Protein 4MCH (pdb70)

Radius of gyration: 17.25 Å; Cα contacts (8 Å, |Δi|>4): 513; chains: 1; bounding box: 39×41×54 Å

Sequence (236 aa):
LYFQSSKQPHICVDENQVSPYVIVCGEPDRVNRIVELDNVELLAENREYRVFNGVYKGTTITICSTGIGAPSIIAVEELKLCGATHVIRVGSAGAQDHIQLGELIVAEGAVRDEGGSKAYISSAYPAYASFALLKEISHFLENQSVKYYFGVVRSHDSFYTDEEDQLCQYWNKKGILGADETSALFTVGRLRGLQVASILNNVVLYQEGVNQYVNDNKANGERLAAITALETLCKQ

B-factor: mean 34.53, std 13.77, range [19.47, 111.25]

Solvent-accessible surface area: 11442 Å² total

Foldseek 3Di:
DVVQVCAQPALSAALVPADLAEEEEAALVLLVVLQVQAPKDWG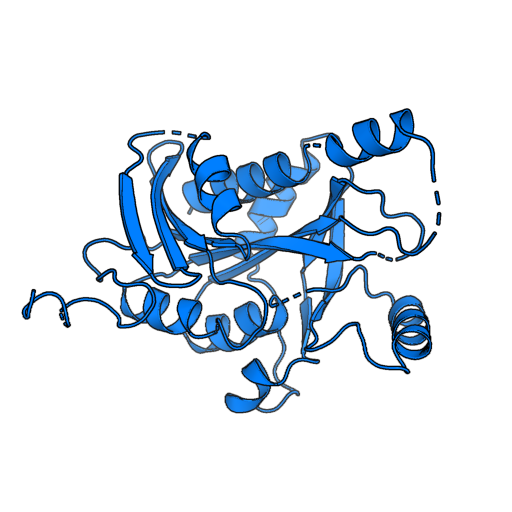DDGDQWTWMWGDDPRRIYIYIHQHFDQVSLSVLVRSLNSNHAAYEYLYAWAFQAPQAFLAKEKAQWEQPAACNLVVPDPSVDTQGAAPLLVVLLCVVVVPDDGHYYYYYAYEHGDCPDPCNVVVLVVVSVVVHTTYGSRSSCRRSCVVSNHHYIYMHGYLHHSPDDPVVVVVSVPSNSSNVSSVSSSSSRVVD

InterPro domains:
  IPR000845 Nucleoside phosphorylase domain [PF01048] (17-200)
  IPR035994 Nucleoside phosphorylase superfamily [G3DSA:3.40.50.1580] (1-244)
  IPR035994 Nucleoside phosphorylase superfamily [SSF53167] (4-221)

Secondary structure (DSSP, 8-state):
-TTT----TTT---TTT--SEEEEES-HHHHHHHHT----EEEEEETTEEEEEEEETTEEEEEEE--SSS---HHHHHHHHTT--EEEEEEEEE--TT--TT-EEEEEEEEEESHHHHHHS-TTS-EE--HHHHHHHHHHHHTSSS-EEEEEEEEES-S-STTHHHHHHHHHHTT--EE--HHHHHHHHHHTT-EEEEEEEEEE-----HHHHHHHHH--HHHHHHHHHHHHHTT-

Nearest PDB structures (foldseek):
  2iq5-assembly1_B  TM=9.000E-01  e=1.552E-18  Salmonella enterica subsp. enterica serovar Typhimurium str. LT2
  3dps-assembly1_F  TM=8.663E-01  e=2.244E-19  Salmonella enterica subsp. enterica serovar Typhimurium
  3opv-assembly1_E  TM=8.734E-01  e=1.752E-18  Escherichia coli K-12
  1pr6-assembly1_B-2  TM=8.633E-01  e=2.231E-18  Escherichia coli O157:H7
  6aqu-assembly1_A  TM=8.437E-01  e=1.141E-17  Plasmodium falciparum

CATH classification: 3.40.50.1580

Structure (mmCIF, N/CA/C/O backbone):
data_4MCH
#
_entry.id   4MCH
#
_cell.length_a   163.975
_cell.length_b   163.975
_cell.length_c   58.355
_cell.angle_alpha   90.000
_cell.angle_beta   90.000
_cell.angle_gamma   120.000
#
_symmetry.space_group_name_H-M   'H 3 2'
#
loop_
_entity.id
_entity.type
_entity.pdbx_description
1 polymer 'Uridine phosphorylase'
2 non-polymer 'SULFATE ION'
3 non-polymer '6-hydroxynaphthalene-1-carboxylic acid'
4 non-polymer 'DIMETHYL SULFOXIDE'
5 water water
#
loop_
_atom_site.group_PDB
_atom_site.id
_atom_site.type_symbol
_atom_site.label_atom_id
_atom_site.label_alt_id
_atom_site.label_comp_id
_atom_site.label_asym_id
_atom_site.label_entity_id
_atom_site.label_seq_id
_atom_site.pdbx_PDB_ins_code
_atom_site.Cartn_x
_atom_site.Cartn_y
_atom_site.Cartn_z
_atom_site.occupancy
_atom_site.B_iso_or_equiv
_atom_site.auth_seq_id
_atom_site.auth_comp_id
_atom_site.auth_asym_id
_atom_site.auth_atom_id
_atom_site.pdbx_PDB_model_num
ATOM 1 N N . LEU A 1 18 ? 22.656 36.336 50.755 1.00 90.63 -4 LEU A N 1
ATOM 2 C CA . LEU A 1 18 ? 23.398 35.210 50.111 1.00 91.80 -4 LEU A CA 1
ATOM 3 C C . LEU A 1 18 ? 22.900 33.844 50.590 1.00 93.21 -4 LEU A C 1
ATOM 4 O O . LEU A 1 18 ? 22.602 32.963 49.779 1.00 95.55 -4 LEU A O 1
ATOM 9 N N . TYR A 1 19 ? 22.799 33.687 51.907 1.00 91.80 -3 TYR A N 1
ATOM 10 C CA . TYR A 1 19 ? 22.365 32.439 52.533 1.00 89.44 -3 TYR A CA 1
ATOM 11 C C . TYR A 1 19 ? 20.864 32.478 52.825 1.00 90.04 -3 TYR A C 1
ATOM 12 O O . TYR A 1 19 ? 20.166 31.474 52.662 1.00 86.75 -3 TYR A O 1
ATOM 21 N N . PHE A 1 20 ? 20.382 33.650 53.242 1.00 91.49 -2 PHE A N 1
ATOM 22 C CA . PHE A 1 20 ? 18.964 33.879 53.523 1.00 92.18 -2 PHE A CA 1
ATOM 23 C C . PHE A 1 20 ? 18.099 33.759 52.264 1.00 86.50 -2 PHE A C 1
ATOM 24 O O . PHE A 1 20 ? 16.918 33.419 52.353 1.00 85.80 -2 PHE A O 1
ATOM 32 N N . GLN A 1 21 ? 18.690 34.039 51.102 1.00 80.62 -1 GLN A N 1
ATOM 33 C CA . GLN A 1 21 ? 17.999 33.882 49.820 1.00 76.34 -1 GLN A CA 1
ATOM 34 C C . GLN A 1 21 ? 17.742 32.413 49.478 1.00 68.24 -1 GLN A C 1
ATOM 35 O O . GLN A 1 21 ? 16.628 32.053 49.098 1.00 62.33 -1 GLN A O 1
ATOM 41 N N . SER A 1 22 ? 18.765 31.570 49.627 1.00 67.16 0 SER A N 1
ATOM 42 C CA . SER A 1 22 ? 18.609 30.125 49.419 1.00 66.72 0 SER A CA 1
ATOM 43 C C . SER A 1 22 ? 17.572 29.542 50.381 1.00 65.15 0 SER A C 1
ATOM 44 O O . SER A 1 22 ? 16.960 28.512 50.101 1.00 63.29 0 SER A O 1
ATOM 55 N N . SER A 1 24 ? 14.897 31.498 51.540 1.00 56.93 2 SER A N 1
ATOM 56 C CA . SER A 1 24 ? 13.593 32.129 51.305 1.00 54.85 2 SER A CA 1
ATOM 57 C C . SER A 1 24 ? 13.014 31.956 49.893 1.00 48.47 2 SER A C 1
ATOM 58 O O . SER A 1 24 ? 11.793 31.894 49.731 1.00 47.83 2 SER A O 1
ATOM 61 N N . LYS A 1 25 ? 13.883 31.898 48.886 1.00 42.54 3 LYS A N 1
ATOM 62 C CA . LYS A 1 25 ? 13.439 31.895 47.494 1.00 38.31 3 LYS A CA 1
ATOM 63 C C . LYS A 1 25 ? 13.200 30.475 47.013 1.00 36.32 3 LYS A C 1
ATOM 64 O O . LYS A 1 25 ? 13.858 29.535 47.472 1.00 36.12 3 LYS A O 1
ATOM 70 N N . GLN A 1 26 ? 12.251 30.325 46.092 1.00 32.89 4 GLN A N 1
ATOM 71 C CA . GLN A 1 26 ? 12.036 29.054 45.415 1.00 31.26 4 GLN A CA 1
ATOM 72 C C . GLN A 1 26 ? 13.298 28.740 44.589 1.00 30.15 4 GLN A C 1
ATOM 73 O O . GLN A 1 26 ? 13.900 29.657 44.037 1.00 30.99 4 GLN A O 1
ATOM 79 N N . PRO A 1 27 ? 13.722 27.460 44.545 1.00 29.95 5 PRO A N 1
ATOM 80 C CA . PRO A 1 27 ? 15.055 27.117 44.002 1.00 31.16 5 PRO A CA 1
ATOM 81 C C . PRO A 1 27 ? 15.271 27.289 42.482 1.00 32.86 5 PRO A C 1
ATOM 82 O O . PRO A 1 27 ? 16.427 27.337 42.037 1.00 34.82 5 PRO A O 1
ATOM 86 N N . HIS A 1 28 ? 14.204 27.398 41.693 1.00 31.38 6 HIS A N 1
ATOM 87 C CA . HIS A 1 28 ? 14.383 27.610 40.254 1.00 29.19 6 HIS A CA 1
ATOM 88 C C . HIS A 1 28 ? 13.913 28.967 39.759 1.00 27.96 6 HIS A C 1
ATOM 89 O O . HIS A 1 28 ? 14.638 29.634 39.013 1.00 28.80 6 HIS A O 1
ATOM 96 N N . ILE A 1 29 ? 12.717 29.385 40.167 1.00 26.73 7 ILE A N 1
ATOM 97 C CA . ILE A 1 29 ? 12.216 30.690 39.744 1.00 26.86 7 ILE A CA 1
ATOM 98 C C . ILE A 1 29 ? 12.811 31.818 40.584 1.00 28.89 7 ILE A C 1
ATOM 99 O O . ILE A 1 29 ? 12.746 32.983 40.191 1.00 29.66 7 ILE A O 1
ATOM 104 N N . CYS A 1 30 ? 13.359 31.455 41.741 1.00 28.97 8 CYS A N 1
ATOM 105 C CA . CYS A 1 30 ? 14.199 32.342 42.557 1.00 31.41 8 CYS A CA 1
ATOM 106 C C . CYS A 1 30 ? 13.467 33.587 43.050 1.00 33.26 8 CYS A C 1
ATOM 107 O O . CYS A 1 30 ? 14.068 34.658 43.224 1.00 33.80 8 CYS A O 1
ATOM 110 N N . VAL A 1 31 ? 12.169 33.414 43.294 1.00 31.92 9 VAL A N 1
ATOM 111 C CA . VAL A 1 31 ? 11.324 34.433 43.916 1.00 32.23 9 VAL A CA 1
ATOM 112 C C . VAL A 1 31 ? 10.565 33.849 45.118 1.00 33.18 9 VAL A C 1
ATOM 113 O O . VAL A 1 31 ? 10.540 32.628 45.311 1.00 31.76 9 VAL A O 1
ATOM 117 N N . ASP A 1 32 ? 9.955 34.719 45.921 1.00 35.34 10 ASP A N 1
ATOM 118 C CA . ASP A 1 32 ? 9.183 34.278 47.088 1.00 38.00 10 ASP A CA 1
ATOM 119 C C . ASP A 1 32 ? 7.737 34.792 47.068 1.00 36.43 10 ASP A C 1
ATOM 120 O O . ASP A 1 32 ? 7.334 35.504 46.130 1.00 33.24 10 ASP A O 1
ATOM 125 N N . GLU A 1 33 ? 6.970 34.431 48.104 1.00 35.01 11 GLU A N 1
ATOM 126 C CA . GLU A 1 33 ? 5.536 34.730 48.176 1.00 36.95 11 GLU A CA 1
ATOM 127 C C . GLU A 1 33 ? 5.242 36.222 48.311 1.00 38.58 11 GLU A C 1
ATOM 128 O O . GLU A 1 33 ? 4.139 36.663 48.000 1.00 39.41 11 GLU A O 1
ATOM 134 N N . ASN A 1 34 ? 6.224 36.986 48.787 1.00 38.19 12 ASN A N 1
ATOM 135 C CA . ASN A 1 34 ? 6.098 38.435 48.880 1.00 41.26 12 ASN A CA 1
ATOM 136 C C . ASN A 1 34 ? 6.217 39.105 47.507 1.00 39.83 12 ASN A C 1
ATOM 137 O O . ASN A 1 34 ? 5.804 40.251 47.331 1.00 41.18 12 ASN A O 1
ATOM 142 N N . GLN A 1 35 ? 6.782 38.379 46.543 1.00 37.21 13 GLN A N 1
ATOM 143 C CA . GLN A 1 35 ? 7.054 38.925 45.211 1.00 35.73 13 GLN A CA 1
ATOM 144 C C . GLN A 1 35 ? 6.002 38.548 44.160 1.00 35.06 13 GLN A C 1
ATOM 145 O O . GLN A 1 35 ? 5.622 39.379 43.337 1.00 36.90 13 GLN A O 1
ATOM 151 N N . VAL A 1 36 ? 5.523 37.306 44.213 1.00 32.58 14 VAL A N 1
ATOM 152 C CA . VAL A 1 36 ? 4.632 36.768 43.179 1.00 31.60 14 VAL A CA 1
ATOM 153 C C . VAL A 1 36 ? 3.194 37.237 43.351 1.00 31.10 14 VAL A C 1
ATOM 154 O O . VAL A 1 36 ? 2.621 37.116 44.434 1.00 32.40 14 VAL A O 1
ATOM 158 N N . SER A 1 37 ? 2.619 37.782 42.280 1.00 28.27 15 SER A N 1
ATOM 159 C CA . SER A 1 37 ? 1.206 38.113 42.249 1.00 29.14 15 SER A CA 1
ATOM 160 C C . SER A 1 37 ? 0.363 36.850 42.156 1.00 28.42 15 SER A C 1
ATOM 161 O O . SER A 1 37 ? 0.835 35.842 41.638 1.00 28.06 15 SER A O 1
ATOM 164 N N . PRO A 1 38 ? -0.895 36.897 42.653 1.00 29.95 16 PRO A N 1
ATOM 165 C CA . PRO A 1 38 ? -1.832 35.805 42.385 1.00 30.10 16 PRO A CA 1
ATOM 166 C C . PRO A 1 38 ? -2.040 35.566 40.883 1.00 29.67 16 PRO A C 1
ATOM 167 O O . PRO A 1 38 ? -2.364 34.444 40.492 1.00 29.20 16 PRO A O 1
ATOM 171 N N . TYR A 1 39 ? -1.866 36.621 40.073 1.00 29.28 17 TYR A N 1
ATOM 172 C CA . TYR A 1 39 ? -2.097 36.571 38.623 1.00 29.03 17 TYR A CA 1
ATOM 173 C C . TYR A 1 39 ? -0.774 36.528 37.856 1.00 26.10 17 TYR A C 1
ATOM 174 O O . TYR A 1 39 ? 0.083 37.399 38.031 1.00 25.17 17 TYR A O 1
ATOM 183 N N . VAL A 1 40 ? -0.618 35.518 37.001 1.00 25.77 18 VAL A N 1
ATOM 184 C CA . VAL A 1 40 ? 0.672 35.230 36.382 1.00 25.17 18 VAL A CA 1
ATOM 185 C C . VAL A 1 40 ? 0.487 34.898 34.904 1.00 23.25 18 VAL A C 1
ATOM 186 O O . VAL A 1 40 ? -0.462 34.218 34.539 1.00 23.85 18 VAL A O 1
ATOM 190 N N . ILE A 1 41 ? 1.409 35.393 34.080 1.00 22.87 19 ILE A N 1
ATOM 191 C CA . ILE A 1 41 ? 1.546 34.948 32.692 1.00 22.92 19 ILE A CA 1
ATOM 192 C C . ILE A 1 41 ? 2.843 34.148 32.597 1.00 22.81 19 ILE A C 1
ATOM 193 O O . ILE A 1 41 ? 3.906 34.594 33.078 1.00 22.39 19 ILE A O 1
ATOM 198 N N . VAL A 1 42 ? 2.758 32.968 31.991 1.00 21.49 20 VAL A N 1
ATOM 199 C CA . VAL A 1 42 ? 3.951 32.194 31.710 1.00 20.53 20 VAL A CA 1
ATOM 200 C C . VAL A 1 42 ? 4.176 32.111 30.210 1.00 21.56 20 VAL A C 1
ATOM 201 O O . VAL A 1 42 ? 3.231 32.022 29.434 1.00 21.21 20 VAL A O 1
ATOM 205 N N . CYS A 1 43 ? 5.441 32.093 29.818 1.00 23.07 21 CYS A N 1
ATOM 206 C CA . CYS A 1 43 ? 5.802 31.913 28.409 1.00 22.82 21 CYS A CA 1
ATOM 207 C C . CYS A 1 43 ? 7.074 31.091 28.303 1.00 23.18 21 CYS A C 1
ATOM 208 O O . CYS A 1 43 ? 7.830 31.005 29.255 1.00 23.77 21 CYS A O 1
ATOM 211 N N . GLY A 1 44 ? 7.330 30.481 27.146 1.00 22.92 22 GLY A N 1
ATOM 212 C CA . GLY A 1 44 ? 8.533 29.641 27.041 1.00 22.89 22 GLY A CA 1
ATOM 213 C C . GLY A 1 44 ? 9.815 30.447 26.894 1.00 24.93 22 GLY A C 1
ATOM 214 O O . GLY A 1 44 ? 10.850 30.103 27.477 1.00 24.74 22 GLY A O 1
ATOM 215 N N . GLU A 1 45 ? 9.739 31.534 26.126 1.00 25.47 23 GLU A N 1
ATOM 216 C CA . GLU A 1 45 ? 10.920 32.294 25.733 1.00 25.60 23 GLU A CA 1
ATOM 217 C C . GLU A 1 45 ? 11.278 33.406 26.735 1.00 23.66 23 GLU A C 1
ATOM 218 O O . GLU A 1 45 ? 10.465 34.327 26.933 1.00 22.39 23 GLU A O 1
ATOM 224 N N . PRO A 1 46 ? 12.497 33.355 27.329 1.00 23.65 24 PRO A N 1
ATOM 225 C CA . PRO A 1 46 ? 12.908 34.423 28.264 1.00 24.52 24 PRO A CA 1
ATOM 226 C C . PRO A 1 46 ? 12.772 35.832 27.667 1.00 24.38 24 PRO A C 1
ATOM 227 O O . PRO A 1 46 ? 12.222 36.730 28.310 1.00 23.74 24 PRO A O 1
ATOM 231 N N . ASP A 1 47 ? 13.224 36.020 26.424 1.00 24.48 25 ASP A N 1
ATOM 232 C CA . ASP A 1 47 ? 13.117 37.342 25.780 1.00 27.34 25 ASP A CA 1
ATOM 233 C C . ASP A 1 47 ? 11.684 37.842 25.578 1.00 27.38 25 ASP A C 1
ATOM 234 O O . ASP A 1 47 ? 11.470 39.058 25.450 1.00 26.73 25 ASP A O 1
ATOM 239 N N . ARG A 1 48 ? 10.707 36.927 25.537 1.00 27.12 26 ARG A N 1
ATOM 240 C CA . ARG A 1 48 ? 9.311 37.338 25.436 1.00 26.87 26 ARG A CA 1
ATOM 241 C C . ARG A 1 48 ? 8.869 38.092 26.687 1.00 26.55 26 ARG A C 1
ATOM 242 O O . ARG A 1 48 ? 8.018 38.949 26.605 1.00 25.72 26 ARG A O 1
ATOM 250 N N . VAL A 1 49 ? 9.453 37.766 27.839 1.00 24.87 27 VAL A N 1
ATOM 251 C CA . VAL A 1 49 ? 9.099 38.470 29.075 1.00 24.52 27 VAL A CA 1
ATOM 252 C C . VAL A 1 49 ? 9.408 39.961 28.925 1.00 25.36 27 VAL A C 1
ATOM 253 O O . VAL A 1 49 ? 8.587 40.804 29.263 1.00 25.73 27 VAL A O 1
ATOM 257 N N . ASN A 1 50 ? 10.586 40.276 28.393 1.00 25.77 28 ASN A N 1
ATOM 258 C CA . ASN A 1 50 ? 10.975 41.682 28.177 1.00 27.49 28 ASN A CA 1
ATOM 259 C C . ASN A 1 50 ? 10.013 42.412 27.241 1.00 28.24 28 ASN A C 1
ATOM 260 O O . ASN A 1 50 ? 9.755 43.616 27.402 1.00 29.72 28 ASN A O 1
ATOM 265 N N . ARG A 1 51 ? 9.483 41.684 26.259 1.00 26.98 29 ARG A N 1
ATOM 266 C CA . ARG A 1 51 ? 8.552 42.267 25.300 1.00 28.14 29 ARG A CA 1
ATOM 267 C C . ARG A 1 51 ? 7.191 42.501 25.940 1.00 28.53 29 ARG A C 1
ATOM 268 O O . ARG A 1 51 ? 6.555 43.530 25.702 1.00 28.64 29 ARG A O 1
ATOM 276 N N . ILE A 1 52 ? 6.762 41.552 26.768 1.00 27.87 30 ILE A N 1
ATOM 277 C CA . ILE A 1 52 ? 5.463 41.647 27.416 1.00 26.49 30 ILE A CA 1
ATOM 278 C C . ILE A 1 52 ? 5.439 42.830 28.400 1.00 26.43 30 ILE A C 1
ATOM 279 O O . ILE A 1 52 ? 4.450 43.595 28.448 1.00 27.39 30 ILE A O 1
ATOM 284 N N . VAL A 1 53 ? 6.517 43.011 29.167 1.00 26.58 31 VAL A N 1
ATOM 285 C CA . VAL A 1 53 ? 6.500 44.085 30.177 1.00 26.98 31 VAL A CA 1
ATOM 286 C C . VAL A 1 53 ? 6.496 45.492 29.577 1.00 28.63 31 VAL A C 1
ATOM 287 O O . VAL A 1 53 ? 6.154 46.473 30.256 1.00 27.45 31 VAL A O 1
ATOM 291 N N . GLU A 1 54 ? 6.838 45.595 28.295 1.00 30.31 32 GLU A N 1
ATOM 292 C CA . GLU A 1 54 ? 6.710 46.865 27.591 1.00 33.43 32 GLU A CA 1
ATOM 293 C C . GLU A 1 54 ? 5.259 47.377 27.537 1.00 32.31 32 GLU A C 1
ATOM 294 O O . GLU A 1 54 ? 5.025 48.575 27.360 1.00 32.48 32 GLU A O 1
ATOM 300 N N . LEU A 1 55 ? 4.303 46.462 27.695 1.00 30.46 33 LEU A N 1
ATOM 301 C CA . LEU A 1 55 ? 2.878 46.784 27.716 1.00 30.66 33 LEU A CA 1
ATOM 302 C C . LEU A 1 55 ? 2.399 47.201 29.116 1.00 31.86 33 LEU A C 1
ATOM 303 O O . LEU A 1 55 ? 1.219 47.504 29.300 1.00 31.63 33 LEU A O 1
ATOM 316 N N . ASP A 1 57 ? 3.077 49.010 33.263 1.00 30.45 35 ASP A N 1
ATOM 317 C CA . ASP A 1 57 ? 3.690 50.035 34.123 1.00 32.26 35 ASP A CA 1
ATOM 318 C C . ASP A 1 57 ? 4.348 49.481 35.382 1.00 32.61 35 ASP A C 1
ATOM 319 O O . ASP A 1 57 ? 4.138 48.315 35.746 1.00 30.79 35 ASP A O 1
ATOM 324 N N . ASN A 1 58 ? 5.146 50.327 36.041 1.00 33.21 36 ASN A N 1
ATOM 325 C CA . ASN A 1 58 ? 5.805 49.972 37.302 1.00 33.43 36 ASN A CA 1
ATOM 326 C C . ASN A 1 58 ? 6.531 48.623 37.228 1.00 33.77 36 ASN A C 1
ATOM 327 O O . ASN A 1 58 ? 6.429 47.799 38.139 1.00 32.81 36 ASN A O 1
ATOM 332 N N . VAL A 1 59 ? 7.268 48.415 36.145 1.00 33.44 37 VAL A N 1
ATOM 333 C CA . VAL A 1 59 ? 7.881 47.121 35.868 1.00 33.05 37 VAL A CA 1
ATOM 334 C C . VAL A 1 59 ? 9.144 46.954 36.701 1.00 33.60 37 VAL A C 1
ATOM 335 O O . VAL A 1 59 ? 9.919 47.900 36.851 1.00 32.82 37 VAL A O 1
ATOM 339 N N . GLU A 1 60 ? 9.335 45.754 37.246 1.00 32.03 38 GLU A N 1
ATOM 340 C CA . GLU A 1 60 ? 10.566 45.429 37.964 1.00 34.83 38 GLU A CA 1
ATOM 341 C C . GLU A 1 60 ? 11.039 43.995 37.734 1.00 32.55 38 GLU A C 1
ATOM 342 O O . GLU A 1 60 ? 10.236 43.050 37.693 1.00 31.47 38 GLU A O 1
ATOM 348 N N . LEU A 1 61 ? 12.349 43.860 37.553 1.00 31.49 39 LEU A N 1
ATOM 349 C CA . LEU A 1 61 ? 12.984 42.557 37.415 1.00 32.36 39 LEU A CA 1
ATOM 350 C C . LEU A 1 61 ? 13.020 41.907 38.791 1.00 32.30 39 LEU A C 1
ATOM 351 O O . LEU A 1 61 ? 13.511 42.519 39.747 1.00 32.82 39 LEU A O 1
ATOM 356 N N . LEU A 1 62 ? 12.490 40.688 38.895 1.00 30.48 40 LEU A N 1
ATOM 357 C CA . LEU A 1 62 ? 12.507 39.954 40.156 1.00 32.35 40 LEU A CA 1
ATOM 358 C C . LEU A 1 62 ? 13.661 38.954 40.233 1.00 35.02 40 LEU A C 1
ATOM 359 O O . LEU A 1 62 ? 14.389 38.913 41.231 1.00 34.96 40 LEU A O 1
ATOM 364 N N . ALA A 1 63 ? 13.817 38.146 39.187 1.00 33.23 41 ALA A N 1
ATOM 365 C CA . ALA A 1 63 ? 14.827 37.086 39.193 1.00 32.96 41 ALA A CA 1
ATOM 366 C C . ALA A 1 63 ? 15.201 36.650 37.782 1.00 30.71 41 ALA A C 1
ATOM 367 O O . ALA A 1 63 ? 14.414 36.790 36.842 1.00 30.90 41 ALA A O 1
ATOM 369 N N . GLU A 1 64 ? 16.419 36.141 37.651 1.00 30.36 42 GLU A N 1
ATOM 370 C CA . GLU A 1 64 ? 16.922 35.584 36.406 1.00 32.82 42 GLU A CA 1
ATOM 371 C C . GLU A 1 64 ? 17.749 34.360 36.761 1.00 32.66 42 GLU A C 1
ATOM 372 O O . GLU A 1 64 ? 18.799 34.470 37.393 1.00 33.31 42 GLU A O 1
ATOM 378 N N . ASN A 1 65 ? 17.266 33.181 36.382 1.00 29.24 43 ASN A N 1
ATOM 379 C CA . ASN A 1 65 ? 17.954 31.952 36.738 1.00 29.21 43 ASN A CA 1
ATOM 380 C C . ASN A 1 65 ? 17.653 30.902 35.706 1.00 27.18 43 ASN A C 1
ATOM 381 O O . ASN A 1 65 ? 16.487 30.560 35.508 1.00 25.42 43 ASN A O 1
ATOM 386 N N . ARG A 1 66 ? 18.697 30.420 35.034 1.00 26.71 44 ARG A N 1
ATOM 387 C CA . ARG A 1 66 ? 18.510 29.456 33.946 1.00 25.87 44 ARG A CA 1
ATOM 388 C C . ARG A 1 66 ? 17.463 29.995 32.942 1.00 24.70 44 ARG A C 1
ATOM 389 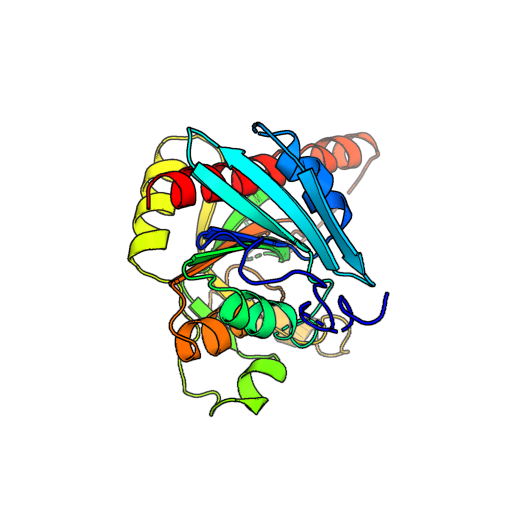O O . ARG A 1 66 ? 17.525 31.169 32.567 1.00 25.03 44 ARG A O 1
ATOM 397 N N . GLU A 1 67 ? 16.485 29.175 32.534 1.00 23.35 45 GLU A N 1
ATOM 398 C CA . GLU A 1 67 ? 15.452 29.634 31.585 1.00 23.36 45 GLU A CA 1
ATOM 399 C C . GLU A 1 67 ? 14.329 30.438 32.250 1.00 23.05 45 GLU A C 1
ATOM 400 O O . GLU A 1 67 ? 13.353 30.797 31.596 1.00 23.89 45 GLU A O 1
ATOM 406 N N . TYR A 1 68 ? 14.462 30.711 33.555 1.00 22.98 46 TYR A N 1
ATOM 407 C CA . TYR A 1 68 ? 13.400 31.391 34.312 1.00 22.22 46 TYR A CA 1
ATOM 408 C C . TYR A 1 68 ? 13.722 32.868 34.502 1.00 23.62 46 TYR A C 1
ATOM 409 O O . TYR A 1 68 ? 14.615 33.222 35.271 1.00 24.57 46 TYR A O 1
ATOM 418 N N . ARG A 1 69 ? 13.009 33.713 33.762 1.00 23.70 47 ARG A N 1
ATOM 419 C CA . ARG A 1 69 ? 13.164 35.156 33.835 1.00 23.93 47 ARG A CA 1
ATOM 420 C C . ARG A 1 69 ? 11.857 35.687 34.360 1.00 23.55 47 ARG A C 1
ATOM 421 O O . ARG A 1 69 ? 10.796 35.448 33.764 1.00 23.44 47 ARG A O 1
ATOM 429 N N . VAL A 1 70 ? 11.921 36.388 35.491 1.00 23.48 48 VAL A N 1
ATOM 430 C CA . VAL A 1 70 ? 10.715 36.721 36.261 1.00 24.19 48 VAL A CA 1
ATOM 431 C C . VAL A 1 70 ? 10.633 38.228 36.532 1.00 24.95 48 VAL A C 1
ATOM 432 O O . VAL A 1 70 ? 11.565 38.811 37.100 1.00 26.93 48 VAL A O 1
ATOM 436 N N . PHE A 1 71 ? 9.534 38.843 36.099 1.00 25.90 49 PHE A N 1
ATOM 437 C CA . PHE A 1 71 ? 9.287 40.284 36.256 1.00 27.58 49 PHE A CA 1
ATOM 438 C C . PHE A 1 71 ? 7.887 40.492 36.831 1.00 27.48 49 PHE A C 1
ATOM 439 O O . PHE A 1 71 ? 6.995 39.669 36.593 1.00 26.92 49 PHE A O 1
ATOM 447 N N . ASN A 1 72 ? 7.681 41.607 37.540 1.00 26.55 50 ASN A N 1
ATOM 448 C CA . ASN A 1 72 ? 6.343 42.126 37.850 1.00 26.67 50 ASN A CA 1
ATOM 449 C C . ASN A 1 72 ? 6.045 43.395 37.038 1.00 27.70 50 ASN A C 1
ATOM 450 O O . ASN A 1 72 ? 6.950 44.162 36.726 1.00 29.12 50 ASN A O 1
ATOM 455 N N . GLY A 1 73 ? 4.773 43.613 36.718 1.00 26.70 51 GLY A N 1
ATOM 456 C CA . GLY A 1 73 ? 4.353 44.868 36.117 1.00 27.82 51 GLY A CA 1
ATOM 457 C C . GLY A 1 73 ? 2.929 45.140 36.536 1.00 30.74 51 GLY A C 1
ATOM 458 O O . GLY A 1 73 ? 2.280 44.308 37.199 1.00 32.13 51 GLY A O 1
ATOM 459 N N . VAL A 1 74 ? 2.425 46.301 36.155 1.00 30.84 52 VAL A N 1
ATOM 460 C CA . VAL A 1 74 ? 1.062 46.658 36.504 1.00 30.33 52 VAL A CA 1
ATOM 461 C C . VAL A 1 74 ? 0.321 46.952 35.206 1.00 30.05 52 VAL A C 1
ATOM 462 O O . VAL A 1 74 ? 0.830 47.666 34.339 1.00 31.72 52 VAL A O 1
ATOM 466 N N . TYR A 1 75 ? -0.875 46.393 35.087 1.00 30.93 53 TYR A N 1
ATOM 467 C CA . TYR A 1 75 ? -1.735 46.598 33.927 1.00 31.70 53 TYR A CA 1
ATOM 468 C C . TYR A 1 75 ? -3.144 46.984 34.398 1.00 34.42 53 TYR A C 1
ATOM 469 O O . TYR A 1 75 ? -3.854 46.178 35.002 1.00 34.58 53 TYR A O 1
ATOM 478 N N . LYS A 1 76 ? -3.541 48.220 34.098 1.00 35.89 54 LYS A N 1
ATOM 479 C CA . LYS A 1 76 ? -4.827 48.779 34.544 1.00 37.39 54 LYS A CA 1
ATOM 480 C C . LYS A 1 76 ? -5.035 48.552 36.039 1.00 38.26 54 LYS A C 1
ATOM 481 O O . LYS A 1 76 ? -6.083 48.063 36.470 1.00 40.40 54 LYS A O 1
ATOM 487 N N . GLY A 1 77 ? -4.004 48.887 36.814 1.00 37.54 55 GLY A N 1
ATOM 488 C CA . GLY A 1 77 ? -4.080 48.882 38.275 1.00 38.99 55 GLY A CA 1
ATOM 489 C C . GLY A 1 77 ? -3.844 47.544 38.950 1.00 38.29 55 GLY A C 1
ATOM 490 O O . GLY A 1 77 ? -3.815 47.472 40.176 1.00 39.00 55 GLY A O 1
ATOM 491 N N . THR A 1 78 ? -3.664 46.487 38.160 1.00 37.24 56 THR A N 1
ATOM 492 C CA . THR A 1 78 ? -3.465 45.142 38.705 1.00 35.63 56 THR A CA 1
ATOM 493 C C . THR A 1 78 ? -2.023 44.694 38.515 1.00 32.78 56 THR A C 1
ATOM 494 O O . THR A 1 78 ? -1.494 44.758 37.400 1.00 31.75 56 THR A O 1
ATOM 498 N N . THR A 1 79 ? -1.392 44.244 39.602 1.00 30.71 57 THR A N 1
ATOM 499 C CA . THR A 1 79 ? -0.039 43.694 39.548 1.00 28.97 57 THR A CA 1
ATOM 500 C C . THR A 1 79 ? -0.093 42.242 39.014 1.00 28.10 57 THR A C 1
ATOM 501 O O . THR A 1 79 ? -0.874 41.420 39.497 1.00 29.76 57 THR A O 1
ATOM 505 N N . ILE A 1 80 ? 0.712 41.970 37.993 1.00 28.08 58 ILE A N 1
ATOM 506 C CA . ILE A 1 80 ? 0.765 40.669 37.319 1.00 28.59 58 ILE A CA 1
ATOM 507 C C . ILE A 1 80 ? 2.233 40.252 37.164 1.00 27.36 58 ILE A C 1
ATOM 508 O O . ILE A 1 80 ? 3.079 41.062 36.787 1.00 27.99 58 ILE A O 1
ATOM 513 N N . THR A 1 81 ? 2.538 39.003 37.514 1.00 27.29 59 THR A N 1
ATOM 514 C CA . THR A 1 81 ? 3.898 38.461 37.390 1.00 26.95 59 THR A CA 1
ATOM 515 C C . THR A 1 81 ? 4.037 37.802 36.017 1.00 25.85 59 THR A C 1
ATOM 516 O O . THR A 1 81 ? 3.126 37.111 35.565 1.00 26.22 59 THR A O 1
ATOM 520 N N . ILE A 1 82 ? 5.164 38.044 35.356 1.00 25.70 60 ILE A N 1
ATOM 521 C CA . ILE A 1 82 ? 5.477 37.451 34.050 1.00 23.91 60 ILE A CA 1
ATOM 522 C C . ILE A 1 82 ? 6.701 36.545 34.233 1.00 23.73 60 ILE A C 1
ATOM 523 O O . ILE A 1 82 ? 7.726 36.987 34.760 1.00 25.28 60 ILE A O 1
ATOM 528 N N . CYS A 1 83 ? 6.591 35.282 33.817 1.00 23.90 61 CYS A N 1
ATOM 529 C CA . CYS A 1 83 ? 7.596 34.259 34.112 1.00 24.07 61 CYS A CA 1
ATOM 530 C C . CYS A 1 83 ? 7.859 33.392 32.880 1.00 23.89 61 CYS A C 1
ATOM 531 O O . CYS A 1 83 ? 6.933 32.737 32.378 1.00 22.71 61 CYS A O 1
ATOM 534 N N . SER A 1 84 ? 9.103 33.360 32.410 1.00 23.81 62 SER A N 1
ATOM 535 C CA . SER A 1 84 ? 9.464 32.404 31.360 1.00 24.11 62 SER A CA 1
ATOM 536 C C . SER A 1 84 ? 9.741 31.029 31.941 1.00 23.45 62 SER A C 1
ATOM 537 O O . SER A 1 84 ? 10.110 30.910 33.116 1.00 22.74 62 SER A O 1
ATOM 540 N N . THR A 1 85 ? 9.562 29.989 31.126 1.00 22.55 63 THR A N 1
ATOM 541 C CA . THR A 1 85 ? 9.689 28.626 31.645 1.00 22.10 63 THR A CA 1
ATOM 542 C C . THR A 1 85 ? 10.545 27.688 30.792 1.00 22.98 63 THR A C 1
ATOM 543 O O . THR A 1 85 ? 10.649 26.520 31.122 1.00 24.40 63 THR A O 1
ATOM 547 N N . GLY A 1 86 ? 11.108 28.190 29.694 1.00 22.13 64 GLY A N 1
ATOM 548 C CA . GLY A 1 86 ? 11.845 27.353 28.736 1.00 22.25 64 GLY A CA 1
ATOM 549 C C . GLY A 1 86 ? 10.913 26.462 27.925 1.00 21.56 64 GLY A C 1
ATOM 550 O O . GLY A 1 86 ? 9.695 26.594 27.975 1.00 22.05 64 GLY A O 1
ATOM 551 N N . ILE A 1 87 ? 11.500 25.543 27.177 1.00 21.03 65 ILE A N 1
ATOM 552 C CA . ILE A 1 87 ? 10.744 24.633 26.328 1.00 21.88 65 ILE A CA 1
ATOM 553 C C . ILE A 1 87 ? 10.475 23.333 27.062 1.00 22.69 65 ILE A C 1
ATOM 554 O O . ILE A 1 87 ? 11.392 22.744 27.629 1.00 23.04 65 ILE A O 1
ATOM 559 N N . GLY A 1 88 ? 9.211 22.900 27.057 1.00 21.48 66 GLY A N 1
ATOM 560 C CA . GLY A 1 88 ? 8.892 21.538 27.465 1.00 20.79 66 GLY A CA 1
ATOM 561 C C . GLY A 1 88 ? 8.173 21.440 28.788 1.00 20.66 66 GLY A C 1
ATOM 562 O O . GLY A 1 88 ? 8.277 22.337 29.642 1.00 20.28 66 GLY A O 1
ATOM 563 N N . ALA A 1 89 ? 7.401 20.358 28.932 1.00 20.13 67 ALA A N 1
ATOM 564 C CA . ALA A 1 89 ? 6.607 20.113 30.146 1.00 21.32 67 ALA A CA 1
ATOM 565 C C . ALA A 1 89 ? 7.434 20.130 31.457 1.00 20.21 67 ALA A C 1
ATOM 566 O O . ALA A 1 89 ? 7.001 20.731 32.448 1.00 20.28 67 ALA A O 1
ATOM 568 N N . PRO A 1 90 ? 8.597 19.460 31.487 1.00 21.45 68 PRO A N 1
ATOM 569 C CA . PRO A 1 90 ? 9.302 19.416 32.785 1.00 21.45 68 PRO A CA 1
ATOM 570 C C . PRO A 1 90 ? 9.703 20.786 33.309 1.00 21.40 68 PRO A C 1
ATOM 571 O O . PRO A 1 90 ? 9.506 21.046 34.503 1.00 20.75 68 PRO A O 1
ATOM 575 N N . SER A 1 91 ? 10.189 21.677 32.442 1.00 19.47 69 SER A N 1
ATOM 576 C CA . SER A 1 91 ? 10.534 23.033 32.902 1.00 21.98 69 SER A CA 1
ATOM 577 C C . SER A 1 91 ? 9.274 23.882 33.245 1.00 21.30 69 SER A C 1
ATOM 578 O O . SER A 1 91 ? 9.304 24.713 34.171 1.00 22.25 69 SER A O 1
ATOM 589 N N . ILE A 1 93 ? 6.459 22.596 34.480 1.00 20.55 71 ILE A N 1
ATOM 590 C CA . ILE A 1 93 ? 5.934 22.042 35.736 1.00 21.33 71 ILE A CA 1
ATOM 591 C C . ILE A 1 93 ? 6.707 22.584 36.947 1.00 22.94 71 ILE A C 1
ATOM 592 O O . ILE A 1 93 ? 6.104 22.871 38.006 1.00 22.18 71 ILE A O 1
ATOM 597 N N . ILE A 1 94 ? 8.026 22.709 36.807 1.00 23.42 72 ILE A N 1
ATOM 598 C CA . ILE A 1 94 ? 8.836 23.329 37.871 1.00 22.93 72 ILE A CA 1
ATOM 599 C C . ILE A 1 94 ? 8.283 24.721 38.160 1.00 23.04 72 ILE A C 1
ATOM 600 O O . ILE A 1 94 ? 8.060 25.093 39.319 1.00 24.38 72 ILE A O 1
ATOM 605 N N . ALA A 1 95 ? 8.030 25.486 37.098 1.00 21.43 73 ALA A N 1
ATOM 606 C CA . ALA A 1 95 ? 7.539 26.841 37.293 1.00 23.00 73 ALA A CA 1
ATOM 607 C C . ALA A 1 95 ? 6.165 26.866 37.952 1.00 22.15 73 ALA A C 1
ATOM 608 O O . ALA A 1 95 ? 5.947 27.643 38.892 1.00 22.11 73 ALA A O 1
ATOM 610 N N . VAL A 1 96 ? 5.246 26.013 37.473 1.00 22.27 74 VAL A N 1
ATOM 611 C CA . VAL A 1 96 ? 3.885 25.966 38.003 1.00 22.18 74 VAL A CA 1
ATOM 612 C C . VAL A 1 96 ? 3.910 25.659 39.518 1.00 21.55 74 VAL A C 1
ATOM 613 O O . VAL A 1 96 ? 3.233 26.311 40.322 1.00 22.12 74 VAL A O 1
ATOM 617 N N . GLU A 1 97 ? 4.690 24.657 39.893 1.00 21.38 75 GLU A N 1
ATOM 618 C CA . GLU A 1 97 ? 4.767 24.241 41.309 1.00 22.46 75 GLU A CA 1
ATOM 619 C C . GLU A 1 97 ? 5.312 25.355 42.209 1.00 24.48 75 GLU A C 1
ATOM 620 O O . GLU A 1 97 ? 4.757 25.654 43.290 1.00 25.64 75 GLU A O 1
ATOM 626 N N . GLU A 1 98 ? 6.403 25.965 41.781 1.00 24.40 76 GLU A N 1
ATOM 627 C CA . GLU A 1 98 ? 7.026 27.042 42.567 1.00 24.61 76 GLU A CA 1
ATOM 628 C C . GLU A 1 98 ? 6.156 28.325 42.590 1.00 24.92 76 GLU A C 1
ATOM 629 O O . GLU A 1 98 ? 6.050 28.985 43.637 1.00 26.35 76 GLU A O 1
ATOM 635 N N . LEU A 1 99 ? 5.500 28.655 41.470 1.00 23.66 77 LEU A N 1
ATOM 636 C CA . LEU A 1 99 ? 4.524 29.769 41.450 1.00 24.24 77 LEU A CA 1
ATOM 637 C C . LEU A 1 99 ? 3.367 29.530 42.407 1.00 24.25 77 LEU A C 1
ATOM 638 O O . LEU A 1 99 ? 2.985 30.423 43.158 1.00 25.60 77 LEU A O 1
ATOM 643 N N . LYS A 1 100 ? 2.822 28.314 42.392 1.00 24.77 78 LYS A N 1
ATOM 644 C CA . LYS A 1 100 ? 1.790 27.919 43.350 1.00 26.03 78 LYS A CA 1
ATOM 645 C C . LYS A 1 100 ? 2.269 28.135 44.790 1.00 26.94 78 LYS A C 1
ATOM 646 O O . LYS A 1 100 ? 1.533 28.668 45.637 1.00 28.21 78 LYS A O 1
ATOM 652 N N . LEU A 1 101 ? 3.477 27.672 45.078 1.00 26.92 79 LEU A N 1
ATOM 653 C CA . LEU A 1 101 ? 4.043 27.842 46.425 1.00 29.15 79 LEU A CA 1
ATOM 654 C C . LEU A 1 101 ? 4.178 29.311 46.809 1.00 29.37 79 LEU A C 1
ATOM 655 O O . LEU A 1 101 ? 4.137 29.656 47.994 1.00 30.65 79 LEU A O 1
ATOM 660 N N . CYS A 1 102 ? 4.333 30.175 45.813 1.00 27.15 80 CYS A N 1
ATOM 661 C CA . CYS A 1 102 ? 4.446 31.617 46.035 1.00 28.17 80 CYS A CA 1
ATOM 662 C C . CYS A 1 102 ? 3.111 32.356 46.045 1.00 29.25 80 CYS A C 1
ATOM 663 O O . CYS A 1 102 ? 3.085 33.576 46.158 1.00 32.14 80 CYS A O 1
ATOM 666 N N . GLY A 1 103 ? 2.006 31.626 45.927 1.00 29.21 81 GLY A N 1
ATOM 667 C CA . GLY A 1 103 ? 0.673 32.238 46.023 1.00 29.67 81 GLY A CA 1
ATOM 668 C C . GLY A 1 103 ? -0.038 32.564 44.721 1.00 30.11 81 GLY A C 1
ATOM 669 O O . GLY A 1 103 ? -1.038 33.294 44.710 1.00 29.12 81 GLY A O 1
ATOM 670 N N . ALA A 1 104 ? 0.459 32.027 43.607 1.00 28.84 82 ALA A N 1
ATOM 671 C CA . ALA A 1 104 ? -0.260 32.166 42.341 1.00 27.96 82 ALA A CA 1
ATOM 672 C C . ALA A 1 104 ? -1.637 31.492 42.451 1.00 27.95 82 ALA A C 1
ATOM 673 O O . ALA A 1 104 ? -1.779 30.448 43.120 1.00 27.34 82 ALA A O 1
ATOM 675 N N . THR A 1 105 ? -2.634 32.085 41.798 1.00 27.50 83 THR A N 1
ATOM 676 C CA . THR A 1 105 ? -4.002 31.542 41.775 1.00 28.81 83 THR A CA 1
ATOM 677 C C . THR A 1 105 ? -4.564 31.436 40.353 1.00 28.11 83 THR A C 1
ATOM 678 O O . THR A 1 105 ? -5.419 30.600 40.102 1.00 29.63 83 THR A O 1
ATOM 682 N N . HIS A 1 106 ? -4.108 32.312 39.452 1.00 28.62 84 HIS A N 1
ATOM 683 C CA . HIS A 1 106 ? -4.529 32.344 38.047 1.00 27.81 84 HIS A CA 1
ATOM 684 C C . HIS A 1 106 ? -3.282 32.386 37.148 1.00 26.53 84 HIS A C 1
ATOM 685 O O . HIS A 1 106 ? -2.439 33.284 37.277 1.00 26.79 84 HIS A O 1
ATOM 692 N N . VAL A 1 107 ? -3.142 31.405 36.254 1.00 25.66 85 VAL A N 1
ATOM 693 C CA . VAL A 1 107 ? -1.960 31.366 35.375 1.00 24.40 85 VAL A CA 1
ATOM 694 C C . VAL A 1 107 ? -2.399 31.200 33.927 1.00 23.34 85 VAL A C 1
ATOM 695 O O . VAL A 1 107 ? -3.134 30.262 33.610 1.00 25.00 85 VAL A O 1
ATOM 699 N N . ILE A 1 108 ? -1.969 32.125 33.071 1.00 22.46 86 ILE A N 1
ATOM 700 C CA . ILE A 1 108 ? -2.234 32.039 31.628 1.00 22.18 86 ILE A CA 1
ATOM 701 C C . ILE A 1 108 ? -0.914 31.856 30.882 1.00 21.26 86 ILE A C 1
ATOM 702 O O . ILE A 1 108 ? 0.021 32.649 31.047 1.00 22.85 86 ILE A O 1
ATOM 707 N N . ARG A 1 109 ? -0.841 30.813 30.061 1.00 22.49 87 ARG A N 1
ATOM 708 C CA . ARG A 1 109 ? 0.269 30.633 29.131 1.00 22.80 87 ARG A CA 1
ATOM 709 C C . ARG A 1 109 ? 0.074 31.488 27.861 1.00 21.70 87 ARG A C 1
ATOM 710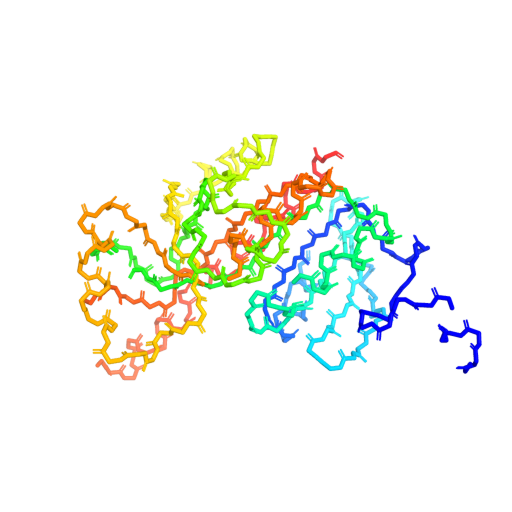 O O . ARG A 1 109 ? -0.975 31.429 27.217 1.00 23.17 87 ARG A O 1
ATOM 718 N N . VAL A 1 110 ? 1.080 32.296 27.545 1.00 22.06 88 VAL A N 1
ATOM 719 C CA . VAL A 1 110 ? 1.167 33.026 26.276 1.00 23.42 88 VAL A CA 1
ATOM 720 C C . VAL A 1 110 ? 2.306 32.341 25.500 1.00 25.11 88 VAL A C 1
ATOM 721 O O . VAL A 1 110 ? 3.483 32.532 25.795 1.00 25.52 88 VAL A O 1
ATOM 725 N N . GLY A 1 111 ? 1.944 31.487 24.551 1.00 24.78 89 GLY A N 1
ATOM 726 C CA . GLY A 1 111 ? 2.929 30.601 23.915 1.00 24.55 89 GLY A CA 1
ATOM 727 C C . GLY A 1 111 ? 2.843 30.590 22.403 1.00 24.51 89 GLY A C 1
ATOM 728 O O . GLY A 1 111 ? 2.160 31.430 21.804 1.00 24.19 89 GLY A O 1
ATOM 729 N N . SER A 1 112 ? 3.563 29.645 21.805 1.00 24.05 90 SER A N 1
ATOM 730 C CA . SER A 1 112 ? 3.566 29.414 20.353 1.00 26.31 90 SER A CA 1
ATOM 731 C C . SER A 1 112 ? 3.075 28.006 20.067 1.00 26.23 90 SER A C 1
ATOM 732 O O . SER A 1 112 ? 3.224 27.102 20.905 1.00 25.44 90 SER A O 1
ATOM 735 N N . ALA A 1 113 ? 2.527 27.827 18.862 1.00 25.42 91 ALA A N 1
ATOM 736 C CA . ALA A 1 113 ? 2.005 26.533 18.415 1.00 24.94 91 ALA A CA 1
ATOM 737 C C . ALA A 1 113 ? 2.328 26.345 16.948 1.00 24.04 91 ALA A C 1
ATOM 738 O O . ALA A 1 113 ? 2.603 27.319 16.236 1.00 24.28 91 ALA A O 1
ATOM 740 N N . GLY A 1 114 ? 2.325 25.088 16.510 1.00 22.67 92 GLY A N 1
ATOM 741 C CA . GLY A 1 114 ? 2.401 24.788 15.077 1.00 22.81 92 GLY A CA 1
ATOM 742 C C . GLY A 1 114 ? 1.005 24.345 14.687 1.00 24.13 92 GLY A C 1
ATOM 743 O O . GLY A 1 114 ? 0.433 23.482 15.343 1.00 25.98 92 GLY A O 1
ATOM 744 N N . ALA A 1 115 ? 0.451 24.917 13.614 1.00 25.53 93 ALA A N 1
ATOM 745 C CA . ALA A 1 115 ? -0.928 24.603 13.214 1.00 26.69 93 ALA A CA 1
ATOM 746 C C . ALA A 1 115 ? -1.079 23.172 12.707 1.00 27.54 93 ALA A C 1
ATOM 747 O O . ALA A 1 115 ? -0.179 22.633 12.058 1.00 27.07 93 ALA A O 1
ATOM 757 N N . GLN A 1 117 ? -4.184 22.337 11.258 1.00 29.12 95 GLN A N 1
ATOM 758 C CA . GLN A 1 117 ? -5.285 22.482 10.288 1.00 32.32 95 GLN A CA 1
ATOM 759 C C . GLN A 1 117 ? -4.858 23.476 9.214 1.00 33.23 95 GLN A C 1
ATOM 760 O O . GLN A 1 117 ? -4.160 24.444 9.505 1.00 31.61 95 GLN A O 1
ATOM 766 N N . ASP A 1 118 ? -5.303 23.229 7.984 1.00 36.04 96 ASP A N 1
ATOM 767 C CA . ASP A 1 118 ? -4.895 23.991 6.799 1.00 44.19 96 ASP A CA 1
ATOM 768 C C . ASP A 1 118 ? -5.036 25.501 6.831 1.00 43.68 96 ASP A C 1
ATOM 769 O O . ASP A 1 118 ? -4.162 26.212 6.333 1.00 49.58 96 ASP A O 1
ATOM 774 N N . HIS A 1 119 ? -6.134 26.014 7.362 1.00 41.92 97 HIS A N 1
ATOM 775 C CA . HIS A 1 119 ? -6.400 27.439 7.135 1.00 44.63 97 HIS A CA 1
ATOM 776 C C . HIS A 1 119 ? -6.068 28.362 8.308 1.00 39.47 97 HIS A C 1
ATOM 777 O O . HIS A 1 119 ? -6.570 29.483 8.391 1.00 41.01 97 HIS A O 1
ATOM 784 N N . ILE A 1 120 ? -5.196 27.890 9.195 1.00 35.41 98 ILE A N 1
ATOM 785 C CA . ILE A 1 120 ? -4.714 28.707 10.299 1.00 32.75 98 ILE A CA 1
ATOM 786 C C . ILE A 1 120 ? -3.428 29.429 9.866 1.00 32.67 98 ILE A C 1
ATOM 787 O O . ILE A 1 120 ? -2.399 28.793 9.607 1.00 32.46 98 ILE A O 1
ATOM 792 N N . GLN A 1 121 ? -3.504 30.755 9.757 1.00 30.78 99 GLN A N 1
ATOM 793 C CA . GLN A 1 121 ? -2.379 31.537 9.249 1.00 31.66 99 GLN A CA 1
ATOM 794 C C . GLN A 1 121 ? -1.415 31.877 10.370 1.00 30.88 99 GLN A C 1
ATOM 795 O O . GLN A 1 121 ? -1.769 31.777 11.552 1.00 30.68 99 GLN A O 1
ATOM 801 N N . LEU A 1 122 ? -0.196 32.252 9.989 1.00 30.14 100 LEU A N 1
ATOM 802 C CA . LEU A 1 122 ? 0.818 32.668 10.945 1.00 30.06 100 LEU A CA 1
ATOM 803 C C . LEU A 1 122 ? 0.333 33.931 11.628 1.00 30.03 100 LEU A C 1
ATOM 804 O O . LEU A 1 122 ? -0.160 34.845 10.966 1.00 30.78 100 LEU A O 1
ATOM 809 N N . GLY A 1 123 ? 0.442 33.973 12.955 1.00 29.45 101 GLY A N 1
ATOM 810 C CA . GLY A 1 123 ? 0.019 35.144 13.703 1.00 29.50 101 GLY A CA 1
ATOM 811 C C . GLY A 1 123 ? -1.446 35.123 14.085 1.00 28.82 101 GLY A C 1
ATOM 812 O O . GLY A 1 123 ? -1.903 36.007 14.793 1.00 30.49 101 GLY A O 1
ATOM 813 N N . GLU A 1 124 ? -2.193 34.123 13.608 1.00 27.04 102 GLU A N 1
ATOM 814 C CA . GLU A 1 124 ? -3.537 33.889 14.129 1.00 28.18 102 GLU A CA 1
ATOM 815 C C . GLU A 1 124 ? -3.407 33.129 15.440 1.00 27.30 102 GLU A C 1
ATOM 816 O O . GLU A 1 124 ? -2.386 32.466 15.671 1.00 27.24 102 GLU A O 1
ATOM 822 N N . LEU A 1 125 ? -4.417 33.251 16.294 1.00 26.20 103 LEU A N 1
ATOM 823 C CA . LEU A 1 125 ? -4.347 32.662 17.645 1.00 25.49 103 LEU A CA 1
ATOM 824 C C . LEU A 1 125 ? -5.159 31.399 17.817 1.00 25.67 103 LEU A C 1
ATOM 825 O O . LEU A 1 125 ? -6.271 31.273 17.295 1.00 27.19 103 LEU A O 1
ATOM 830 N N . ILE A 1 126 ? -4.590 30.479 18.595 1.00 25.14 104 ILE A N 1
ATOM 831 C CA . ILE A 1 126 ? -5.264 29.273 19.021 1.00 25.48 104 ILE A CA 1
ATOM 832 C C . ILE A 1 126 ? -5.450 29.357 20.532 1.00 26.10 104 ILE A C 1
ATOM 833 O O . ILE A 1 126 ? -4.475 29.457 21.287 1.00 25.82 104 ILE A O 1
ATOM 838 N N . VAL A 1 127 ? -6.709 29.341 20.952 1.00 27.08 105 VAL A N 1
ATOM 839 C CA . VAL A 1 127 ? -7.051 29.304 22.380 1.00 26.94 105 VAL A CA 1
ATOM 840 C C . VAL A 1 127 ? -7.383 27.859 22.768 1.00 26.60 105 VAL A C 1
ATOM 841 O O . VAL A 1 127 ? -8.384 27.270 22.300 1.00 28.37 105 VAL A O 1
ATOM 845 N N . ALA A 1 128 ? -6.544 27.284 23.620 1.00 24.77 106 ALA A N 1
ATOM 846 C CA . ALA A 1 128 ? -6.687 25.874 23.974 1.00 24.61 106 ALA A CA 1
ATOM 847 C C . ALA A 1 128 ? -7.810 25.671 24.985 1.00 25.26 106 ALA A C 1
ATOM 848 O O . ALA A 1 128 ? -7.663 26.002 26.158 1.00 26.09 106 ALA A O 1
ATOM 850 N N . GLU A 1 129 ? -8.945 25.148 24.525 1.00 24.75 107 GLU A N 1
ATOM 851 C CA . GLU A 1 129 ? -10.026 24.745 25.445 1.00 25.63 107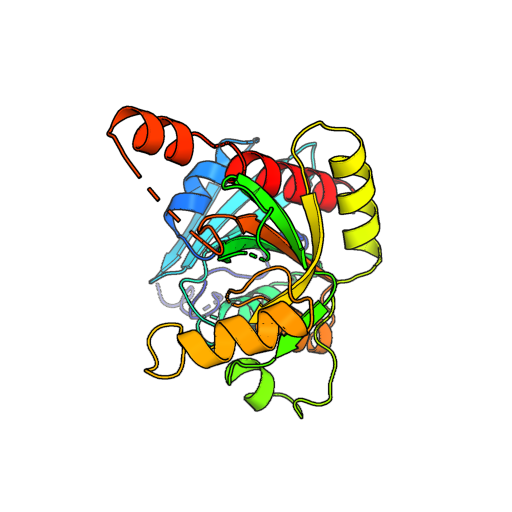 GLU A CA 1
ATOM 852 C C . GLU A 1 129 ? -9.636 23.485 26.201 1.00 25.94 107 GLU A C 1
ATOM 853 O O . GLU A 1 129 ? -9.969 23.310 27.387 1.00 26.05 107 GLU A O 1
ATOM 859 N N . GLY A 1 130 ? -8.962 22.599 25.482 1.00 25.07 108 GLY A N 1
ATOM 860 C CA . GLY A 1 130 ? -8.503 21.321 26.011 1.00 24.17 108 GLY A CA 1
ATOM 861 C C . GLY A 1 130 ? -7.202 20.932 25.330 1.00 23.39 108 GLY A C 1
ATOM 862 O O . GLY A 1 130 ? -6.858 21.460 24.270 1.00 23.92 108 GLY A O 1
ATOM 863 N N . ALA A 1 131 ? -6.477 19.998 25.930 1.00 21.80 109 ALA A N 1
ATOM 864 C CA . ALA A 1 131 ? -5.205 19.552 25.381 1.00 21.15 109 ALA A CA 1
ATOM 865 C C . ALA A 1 131 ? -5.019 18.036 25.489 1.00 21.41 109 ALA A C 1
ATOM 866 O O . ALA A 1 131 ? -5.332 17.431 26.522 1.00 21.48 109 ALA A O 1
ATOM 868 N N . VAL A 1 132 ? -4.498 17.443 24.415 1.00 21.90 110 VAL A N 1
ATOM 869 C CA . VAL A 1 132 ? -4.094 16.046 24.409 1.00 21.88 110 VAL A CA 1
ATOM 870 C C . VAL A 1 132 ? -2.825 15.932 25.256 1.00 20.18 110 VAL A C 1
ATOM 871 O O . VAL A 1 132 ? -1.845 16.648 25.033 1.00 19.66 110 VAL A O 1
ATOM 875 N N . ARG A 1 133 ? -2.867 15.077 26.270 1.00 20.77 111 ARG A N 1
ATOM 876 C CA . ARG A 1 133 ? -1.723 14.928 27.180 1.00 20.76 111 ARG A CA 1
ATOM 877 C C . ARG A 1 133 ? -0.683 13.932 26.631 1.00 21.14 111 ARG A C 1
ATOM 878 O O . ARG A 1 133 ? -0.420 12.879 27.219 1.00 20.45 111 ARG A O 1
ATOM 886 N N . ASP A 1 134 ? -0.073 14.282 25.513 1.00 20.77 112 ASP A N 1
ATOM 887 C CA . ASP A 1 134 ? 0.960 13.419 24.935 1.00 22.74 112 ASP A CA 1
ATOM 888 C C . ASP A 1 134 ? 2.367 13.816 25.378 1.00 24.92 112 ASP A C 1
ATOM 889 O O . ASP A 1 134 ? 3.324 13.632 24.641 1.00 27.48 112 ASP A O 1
ATOM 894 N N . GLU A 1 135 ? 2.480 14.385 26.575 1.00 24.35 113 GLU A N 1
ATOM 895 C CA . GLU A 1 135 ? 3.785 14.668 27.193 1.00 23.88 113 GLU A CA 1
ATOM 896 C C . GLU A 1 135 ? 3.856 13.879 28.508 1.00 24.62 113 GLU A C 1
ATOM 897 O O . GLU A 1 135 ? 2.828 13.594 29.135 1.00 25.57 113 GLU A O 1
ATOM 903 N N . GLY A 1 136 ? 5.067 13.520 28.911 1.00 22.85 114 GLY A N 1
ATOM 904 C CA . GLY A 1 136 ? 5.278 12.674 30.091 1.00 22.19 114 GLY A CA 1
ATOM 905 C C . GLY A 1 136 ? 5.084 13.372 31.426 1.00 21.46 114 GLY A C 1
ATOM 906 O O . GLY A 1 136 ? 4.765 12.702 32.424 1.00 23.28 114 GLY A O 1
ATOM 907 N N . GLY A 1 137 ? 5.283 14.692 31.457 1.00 22.15 115 GLY A N 1
ATOM 908 C CA . GLY A 1 137 ? 5.275 15.457 32.711 1.00 22.45 115 GLY A CA 1
ATOM 909 C C . GLY A 1 137 ? 3.982 15.336 33.510 1.00 21.86 115 GLY A C 1
ATOM 910 O O . GLY A 1 137 ? 4.010 14.993 34.701 1.00 23.32 115 GLY A O 1
ATOM 911 N N . SER A 1 138 ? 2.848 15.563 32.857 1.00 21.87 116 SER A N 1
ATOM 912 C CA . SER A 1 138 ? 1.562 15.458 33.542 1.00 22.10 116 SER A CA 1
ATOM 913 C C . SER A 1 138 ? 1.319 14.008 33.970 1.00 22.50 116 SER A C 1
ATOM 914 O O . SER A 1 138 ? 0.714 13.760 35.009 1.00 21.87 116 SER A O 1
ATOM 917 N N . LYS A 1 139 ? 1.813 13.049 33.183 1.00 21.84 117 LYS A N 1
ATOM 918 C CA . LYS A 1 139 ? 1.633 11.621 33.515 1.00 25.02 117 LYS A CA 1
ATOM 919 C C . LYS A 1 139 ? 2.348 11.178 34.802 1.00 25.67 117 LYS A C 1
ATOM 920 O O . LYS A 1 139 ? 1.964 10.172 35.418 1.00 26.89 117 LYS A O 1
ATOM 926 N N . ALA A 1 140 ? 3.375 11.923 35.206 1.00 25.99 118 ALA A N 1
ATOM 927 C CA . ALA A 1 140 ? 4.054 11.680 36.490 1.00 25.83 118 ALA A CA 1
ATOM 928 C C . ALA A 1 140 ? 3.125 11.910 37.677 1.00 26.02 118 ALA A C 1
ATOM 929 O O . ALA A 1 140 ? 3.286 11.272 38.739 1.00 26.81 118 ALA A O 1
ATOM 931 N N . TYR A 1 141 ? 2.141 12.790 37.482 1.00 23.53 119 TYR A N 1
ATOM 932 C CA . TYR A 1 141 ? 1.196 13.219 38.528 1.00 23.16 119 TYR A CA 1
ATOM 933 C C . TYR A 1 141 ? -0.063 12.355 38.604 1.00 23.53 119 TYR A C 1
ATOM 934 O O . TYR A 1 141 ? -0.571 12.102 39.681 1.00 23.80 119 TYR A O 1
ATOM 943 N N . ILE A 1 142 ? -0.594 11.957 37.452 1.00 22.65 120 ILE A N 1
ATOM 944 C CA . ILE A 1 142 ? -1.942 11.405 37.429 1.00 22.98 120 ILE A CA 1
ATOM 945 C C . ILE A 1 142 ? -2.145 10.659 36.126 1.00 23.38 120 ILE A C 1
ATOM 946 O O . ILE A 1 142 ? -1.560 11.030 35.101 1.00 23.96 120 ILE A O 1
ATOM 951 N N . SER A 1 143 ? -2.972 9.615 36.188 1.00 23.29 121 SER A N 1
ATOM 952 C CA . SER A 1 143 ? -3.422 8.883 34.992 1.00 23.37 121 SER A CA 1
ATOM 953 C C . SER A 1 143 ? -3.743 9.843 33.850 1.00 22.24 121 SER A C 1
ATOM 954 O O . SER A 1 143 ? -4.409 10.856 34.055 1.00 22.20 121 SER A O 1
ATOM 957 N N . SER A 1 144 ? -3.333 9.463 32.644 1.00 21.50 122 SER A N 1
ATOM 958 C CA . SER A 1 144 ? -3.656 10.215 31.434 1.00 23.38 122 SER A CA 1
ATOM 959 C C . SER A 1 144 ? -5.171 10.450 31.208 1.00 22.64 122 SER A C 1
ATOM 960 O O . SER A 1 144 ? -5.521 11.385 30.484 1.00 22.08 122 SER A O 1
ATOM 963 N N . ALA A 1 145 ? -6.040 9.635 31.828 1.00 21.76 123 ALA A N 1
ATOM 964 C CA . ALA A 1 145 ? -7.508 9.775 31.683 1.00 22.21 123 ALA A CA 1
ATOM 965 C C . ALA A 1 145 ? -8.054 11.076 32.287 1.00 21.19 123 ALA A C 1
ATOM 966 O O . ALA A 1 145 ? -9.173 11.473 31.974 1.00 21.51 123 ALA A O 1
ATOM 968 N N . TYR A 1 146 ? -7.268 11.717 33.164 1.00 20.87 124 TYR A N 1
ATOM 969 C CA . TYR A 1 146 ? -7.645 12.997 33.770 1.00 21.68 124 TYR A CA 1
ATOM 970 C C . TYR A 1 146 ? -7.549 14.110 32.697 1.00 21.92 124 TYR A C 1
ATOM 971 O O . TYR A 1 146 ? -6.538 14.207 32.010 1.00 23.55 124 TYR A O 1
ATOM 980 N N . PRO A 1 147 ? -8.585 14.966 32.585 1.00 21.86 125 PRO A N 1
ATOM 981 C CA . PRO A 1 147 ? -8.681 15.943 31.492 1.00 22.22 125 PRO A CA 1
ATOM 982 C C . PRO A 1 147 ? -7.770 17.167 31.685 1.00 22.43 125 PRO A C 1
ATOM 983 O O . PRO A 1 147 ? -7.691 17.719 32.781 1.00 22.45 125 PRO A O 1
ATOM 987 N N . ALA A 1 148 ? -7.080 17.562 30.616 1.00 23.02 126 ALA A N 1
ATOM 988 C CA . ALA A 1 148 ? -6.349 18.816 30.580 1.00 23.23 126 ALA A CA 1
ATOM 989 C C . ALA A 1 148 ? -7.268 19.821 29.894 1.00 22.94 126 ALA A C 1
ATOM 990 O O . ALA A 1 148 ? -7.482 19.748 28.678 1.00 22.25 126 ALA A O 1
ATOM 992 N N . TYR A 1 149 ? -7.849 20.732 30.661 1.00 23.29 127 TYR A N 1
ATOM 993 C CA . TYR A 1 149 ? -8.755 21.713 30.044 1.00 23.11 127 TYR A CA 1
ATOM 994 C C . TYR A 1 149 ? -8.638 23.090 30.707 1.00 23.65 127 TYR A C 1
ATOM 995 O O . TYR A 1 149 ? -8.116 23.212 31.818 1.00 24.59 127 TYR A O 1
ATOM 1004 N N . ALA A 1 150 ? -9.081 24.131 30.003 1.00 23.39 128 ALA A N 1
ATOM 100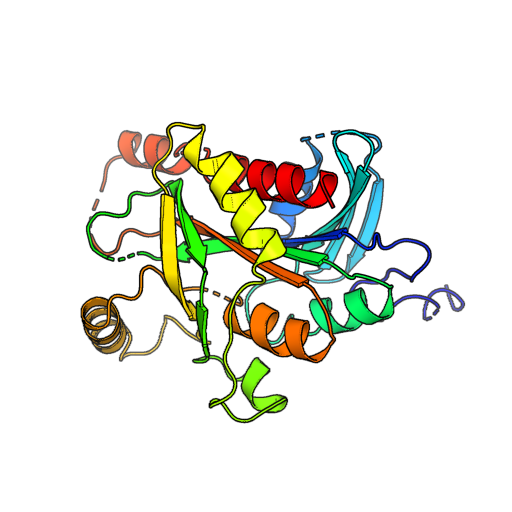5 C CA . ALA A 1 150 ? -8.933 25.510 30.492 1.00 24.04 128 ALA A CA 1
ATOM 1006 C C . ALA A 1 150 ? -10.109 25.905 31.372 1.00 25.31 128 ALA A C 1
ATOM 1007 O O . ALA A 1 150 ? -11.243 25.441 31.173 1.00 27.68 128 ALA A O 1
ATOM 1009 N N . SER A 1 151 ? -9.822 26.775 32.326 1.00 25.90 129 SER A N 1
ATOM 1010 C CA . SER A 1 151 ? -10.815 27.295 33.267 1.00 28.34 129 SER A CA 1
ATOM 1011 C C . SER A 1 151 ? -11.868 28.191 32.594 1.00 28.97 129 SER A C 1
ATOM 1012 O O . SER A 1 151 ? -11.540 29.124 31.827 1.00 27.26 129 SER A O 1
ATOM 1015 N N . PHE A 1 152 ? -13.131 27.900 32.894 1.00 30.08 130 PHE A N 1
ATOM 1016 C CA . PHE A 1 152 ? -14.252 28.618 32.310 1.00 32.83 130 PHE A CA 1
ATOM 1017 C C . PHE A 1 152 ? -14.167 30.135 32.529 1.00 32.37 130 PHE A C 1
ATOM 1018 O O . PHE A 1 152 ? -14.378 30.905 31.594 1.00 31.18 130 PHE A O 1
ATOM 1026 N N . ALA A 1 153 ? -13.853 30.557 33.755 1.00 33.96 131 ALA A N 1
ATOM 1027 C CA . ALA A 1 153 ? -13.794 31.984 34.091 1.00 35.78 131 ALA A CA 1
ATOM 1028 C C . ALA A 1 153 ? -12.830 32.716 33.153 1.00 35.68 131 ALA A C 1
ATOM 1029 O O . ALA A 1 153 ? -13.115 33.809 32.651 1.00 34.68 131 ALA A O 1
ATOM 1031 N N . LEU A 1 154 ? -11.704 32.071 32.879 1.00 33.06 132 LEU A N 1
ATOM 1032 C CA . LEU A 1 154 ? -10.680 32.664 32.033 1.00 30.89 132 LEU A CA 1
ATOM 1033 C C . LEU A 1 154 ? -11.073 32.659 30.560 1.00 30.21 132 LEU A C 1
ATOM 1034 O O . LEU A 1 154 ? -10.897 33.661 29.860 1.00 30.35 132 LEU A O 1
ATOM 1039 N N . LEU A 1 155 ? -11.620 31.541 30.090 1.00 28.76 133 LEU A N 1
ATOM 1040 C CA . LEU A 1 155 ? -12.083 31.446 28.702 1.00 28.26 133 LEU A CA 1
ATOM 1041 C C . LEU A 1 155 ? -13.170 32.467 28.379 1.00 29.22 133 LEU A C 1
ATOM 1042 O O . LEU A 1 155 ? -13.228 32.991 27.266 1.00 29.01 133 LEU A O 1
ATOM 1047 N N . LYS A 1 156 ? -14.042 32.728 29.344 1.00 30.90 134 LYS A N 1
ATOM 1048 C CA . LYS A 1 156 ? -15.124 33.688 29.138 1.00 33.63 134 LYS A CA 1
ATOM 1049 C C . LYS A 1 156 ? -14.533 35.069 28.827 1.00 33.77 134 LYS A C 1
ATOM 1050 O O . LYS A 1 156 ? -14.921 35.710 27.856 1.00 33.65 134 LYS A O 1
ATOM 1056 N N . GLU A 1 157 ? -13.563 35.500 29.630 1.00 33.84 135 GLU A N 1
ATOM 1057 C CA . GLU A 1 157 ? -12.925 36.803 29.415 1.00 35.97 135 GLU A CA 1
ATOM 1058 C C . GLU A 1 157 ? -12.070 36.835 28.141 1.00 33.51 135 GLU A C 1
ATOM 1059 O O . GLU A 1 157 ? -12.055 37.831 27.422 1.00 31.27 135 GLU A O 1
ATOM 1065 N N . ILE A 1 158 ? -11.364 35.739 27.856 1.00 30.67 136 ILE A N 1
ATOM 1066 C CA . ILE A 1 158 ? -10.574 35.650 26.626 1.00 29.77 136 ILE A CA 1
ATOM 1067 C C . ILE A 1 158 ? -11.477 35.768 25.395 1.00 32.37 136 ILE A C 1
ATOM 1068 O O . ILE A 1 158 ? -11.140 36.469 24.434 1.00 32.47 136 ILE A O 1
ATOM 1073 N N . SER A 1 159 ? -12.623 35.092 25.437 1.00 32.21 137 SER A N 1
ATOM 1074 C CA . SER A 1 159 ? -13.575 35.122 24.329 1.00 33.42 137 SER A CA 1
ATOM 1075 C C . SER A 1 159 ? -14.147 36.530 24.153 1.00 35.23 137 SER A C 1
ATOM 1076 O O . SER A 1 159 ? -14.190 37.061 23.036 1.00 35.68 137 SER A O 1
ATOM 1079 N N . HIS A 1 160 ? -14.591 37.110 25.261 1.00 36.26 138 HIS A N 1
ATOM 1080 C CA . HIS A 1 160 ? -15.173 38.453 25.251 1.00 38.94 138 HIS A CA 1
ATOM 1081 C C . HIS A 1 160 ? -14.205 39.449 24.614 1.00 37.87 138 HIS A C 1
ATOM 1082 O O . HIS A 1 160 ? -14.616 40.251 23.775 1.00 40.59 138 HIS A O 1
ATOM 1089 N N . PHE A 1 161 ? -12.922 39.381 24.986 1.00 34.96 139 PHE A N 1
ATOM 1090 C CA . PHE A 1 161 ? -11.920 40.274 24.406 1.00 35.02 139 PHE A CA 1
ATOM 1091 C C . PHE A 1 161 ? -11.675 40.013 22.919 1.00 34.59 139 PHE A C 1
ATOM 1092 O O . PHE A 1 161 ? -11.707 40.951 22.108 1.00 35.82 139 PHE A O 1
ATOM 1100 N N . LEU A 1 162 ? -11.437 38.754 22.558 1.00 31.99 140 LEU A N 1
ATOM 1101 C CA . LEU A 1 162 ? -11.083 38.411 21.169 1.00 32.94 140 LEU A CA 1
ATOM 1102 C C . LEU A 1 162 ? -12.203 38.652 20.144 1.00 36.37 140 LEU A C 1
ATOM 1103 O O . LEU A 1 162 ? -11.927 39.031 19.003 1.00 36.48 140 LEU A O 1
ATOM 1108 N N . GLU A 1 163 ? -13.456 38.450 20.550 1.00 38.94 141 GLU A N 1
ATOM 1109 C CA . GLU A 1 163 ? -14.584 38.634 19.627 1.00 42.37 141 GLU A CA 1
ATOM 1110 C C . GLU A 1 163 ? -14.768 40.103 19.235 1.00 44.94 141 GLU A C 1
ATOM 1111 O O . GLU A 1 163 ? -15.401 40.409 18.221 1.00 46.83 141 GLU A O 1
ATOM 1117 N N . ASN A 1 164 ? -14.181 40.997 20.029 1.00 45.37 142 ASN A N 1
ATOM 1118 C CA . ASN A 1 164 ? -14.251 42.433 19.786 1.00 47.21 142 ASN A CA 1
ATOM 1119 C C . ASN A 1 164 ? -13.067 43.015 19.008 1.00 46.16 142 ASN A C 1
ATOM 1120 O O . ASN A 1 164 ? -12.873 44.232 18.992 1.00 46.88 142 ASN A O 1
ATOM 1125 N N . GLN A 1 165 ? -12.288 42.153 18.357 1.00 45.11 143 GLN A N 1
ATOM 1126 C CA . GLN A 1 165 ? -11.217 42.607 17.452 1.00 41.58 143 GLN A CA 1
ATOM 1127 C C . GLN A 1 165 ? -11.169 41.782 16.155 1.00 40.54 143 GLN A C 1
ATOM 1128 O O . GLN A 1 165 ? -11.994 40.888 15.960 1.00 41.88 143 GLN A O 1
ATOM 1134 N N . SER A 1 166 ? -10.205 42.067 15.282 1.00 39.69 144 SER A N 1
ATOM 1135 C CA . SER A 1 166 ? -10.246 41.570 13.899 1.00 42.34 144 SER A CA 1
ATOM 1136 C C . SER A 1 166 ? -9.351 40.375 13.523 1.00 40.91 144 SER A C 1
ATOM 1137 O O . SER A 1 166 ? -9.601 39.726 12.502 1.00 40.92 144 SER A O 1
ATOM 1140 N N . VAL A 1 167 ? -8.314 40.094 14.313 1.00 38.18 145 VAL A N 1
ATOM 1141 C CA . VAL A 1 167 ? -7.428 38.957 14.011 1.00 37.02 145 VAL A CA 1
ATOM 1142 C C . VAL A 1 167 ? -8.158 37.638 14.268 1.00 34.98 145 VAL A C 1
ATOM 1143 O O . VAL A 1 167 ? -8.832 37.472 15.284 1.00 34.84 145 VAL A O 1
ATOM 1147 N N . LYS A 1 168 ? -8.036 36.715 13.326 1.00 33.31 146 LYS A N 1
ATOM 1148 C CA . LYS A 1 168 ? -8.723 35.440 13.428 1.00 34.80 146 LYS A CA 1
ATOM 1149 C C . LYS A 1 168 ? -8.159 34.624 14.594 1.00 32.43 146 LYS A C 1
ATOM 1150 O O . LYS A 1 168 ? -6.952 34.650 14.868 1.00 31.75 146 LYS A O 1
ATOM 1156 N N . TYR A 1 169 ? -9.059 33.946 15.292 1.00 32.63 147 TYR A N 1
ATOM 1157 C CA . TYR A 1 169 ? -8.701 33.092 16.426 1.00 31.15 147 TYR A CA 1
ATOM 1158 C C . TYR A 1 169 ? -9.619 31.879 16.471 1.00 31.73 147 TYR A C 1
ATOM 1159 O O . TYR A 1 169 ? -10.761 31.912 15.971 1.00 32.09 147 TYR A O 1
ATOM 1168 N N . TYR A 1 170 ? -9.109 30.802 17.061 1.00 30.04 148 TYR A N 1
ATOM 1169 C CA . TYR A 1 170 ? -9.793 29.514 17.066 1.00 31.78 148 TYR A CA 1
ATOM 1170 C C . TYR A 1 170 ? -9.775 28.903 18.457 1.00 32.14 148 TYR A C 1
ATOM 1171 O O . TYR A 1 170 ? -8.715 28.778 19.072 1.00 31.96 148 TYR A O 1
ATOM 1180 N N . PHE A 1 171 ? -10.953 28.541 18.952 1.00 30.29 149 PHE A N 1
ATOM 1181 C CA . PHE A 1 171 ? -11.072 27.804 20.213 1.00 29.69 149 PHE A CA 1
ATOM 1182 C C . PHE A 1 171 ? -11.154 26.317 19.911 1.00 29.09 149 PHE A C 1
ATOM 1183 O O . PHE A 1 171 ? -11.931 25.892 19.046 1.00 29.85 149 PHE A O 1
ATOM 1191 N N . GLY A 1 172 ? -10.363 25.518 20.621 1.00 28.43 150 GLY A N 1
ATOM 1192 C CA . GLY A 1 172 ? -10.472 24.067 20.497 1.00 28.96 150 GLY A CA 1
ATOM 1193 C C . GLY A 1 172 ? -9.334 23.311 21.144 1.00 26.71 150 GLY A C 1
ATOM 1194 O O . GLY A 1 172 ? -8.731 23.784 22.119 1.00 27.10 150 GLY A O 1
ATOM 1195 N N . VAL A 1 173 ? -9.013 22.155 20.573 1.00 26.06 151 VAL A N 1
ATOM 1196 C CA . VAL A 1 173 ? -8.094 21.207 21.213 1.00 25.54 151 VAL A CA 1
ATOM 1197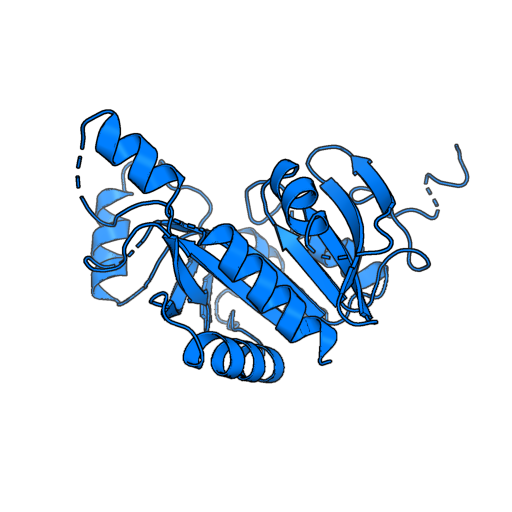 C C . VAL A 1 173 ? -6.700 21.380 20.621 1.00 25.34 151 VAL A C 1
ATOM 1198 O O . VAL A 1 173 ? -6.544 21.477 19.402 1.00 26.78 151 VAL A O 1
ATOM 1202 N N . VAL A 1 174 ? -5.688 21.412 21.477 1.00 23.69 152 VAL A N 1
ATOM 1203 C CA . VAL A 1 174 ? -4.315 21.394 20.986 1.00 23.53 152 VAL A CA 1
ATOM 1204 C C . VAL A 1 174 ? -3.706 20.065 21.423 1.00 24.09 152 VAL A C 1
ATOM 1205 O O . VAL A 1 174 ? -4.253 19.402 22.307 1.00 26.29 152 VAL A O 1
ATOM 1209 N N . ARG A 1 175 ? -2.606 19.667 20.791 1.00 23.77 153 ARG A N 1
ATOM 1210 C CA . ARG A 1 175 ? -1.872 18.485 21.255 1.00 22.88 153 ARG A CA 1
ATOM 1211 C C . ARG A 1 175 ? -0.552 18.947 21.873 1.00 23.02 153 ARG A C 1
ATOM 1212 O O . ARG A 1 175 ? 0.203 19.678 21.246 1.00 23.84 153 ARG A O 1
ATOM 1220 N N . SER A 1 176 ? -0.300 18.560 23.122 1.00 21.31 154 SER A N 1
ATOM 1221 C CA . SER A 1 176 ? 1.010 18.803 23.740 1.00 20.36 154 SER A CA 1
ATOM 1222 C C . SER A 1 176 ? 1.857 17.556 23.759 1.00 20.80 154 SER A C 1
ATOM 1223 O O . SER A 1 176 ? 1.383 16.483 24.125 1.00 19.74 154 SER A O 1
ATOM 1226 N N . HIS A 1 177 ? 3.123 17.683 23.378 1.00 21.04 155 HIS A N 1
ATOM 1227 C CA . HIS A 1 177 ? 3.965 16.502 23.200 1.00 21.95 155 HIS A CA 1
ATOM 1228 C C . HIS A 1 177 ? 5.417 16.788 23.606 1.00 22.72 155 HIS A C 1
ATOM 1229 O O . HIS A 1 177 ? 5.774 17.928 23.915 1.00 23.40 155 HIS A O 1
ATOM 1236 N N . ASP A 1 178 ? 6.249 15.747 23.603 1.00 21.60 156 ASP A N 1
ATOM 1237 C CA . ASP A 1 178 ? 7.634 15.877 24.070 1.00 21.49 156 ASP A CA 1
ATOM 1238 C C . ASP A 1 178 ? 8.647 15.961 22.919 1.00 23.68 156 ASP A C 1
ATOM 1239 O O . ASP A 1 178 ? 9.811 16.268 23.158 1.00 24.65 156 ASP A O 1
ATOM 1244 N N . SER A 1 179 ? 8.217 15.682 21.686 1.00 24.85 157 SER A N 1
ATOM 1245 C CA . SER A 1 179 ? 9.137 15.803 20.537 1.00 26.62 157 SER A CA 1
ATOM 1246 C C . SER A 1 179 ? 8.405 15.928 19.216 1.00 27.36 157 SER A C 1
ATOM 1247 O O . SER A 1 179 ? 7.514 15.120 18.930 1.00 25.93 157 SER A O 1
ATOM 1250 N N . PHE A 1 180 ? 8.798 16.927 18.415 1.00 29.90 158 PHE A N 1
ATOM 1251 C CA . PHE A 1 180 ? 8.365 17.025 17.010 1.00 28.91 158 PHE A CA 1
ATOM 1252 C C . PHE A 1 180 ? 9.401 16.496 16.012 1.00 30.53 158 PHE A C 1
ATOM 1253 O O . PHE A 1 180 ? 9.283 16.725 14.802 1.00 31.12 158 PHE A O 1
ATOM 1261 N N . TYR A 1 181 ? 10.418 15.802 16.518 1.00 28.86 159 TYR A N 1
ATOM 1262 C CA . TYR A 1 181 ? 11.528 15.362 15.695 1.00 29.43 159 TYR A CA 1
ATOM 1263 C C . TYR A 1 181 ? 11.582 13.852 15.519 1.00 29.80 159 TYR A C 1
ATOM 1264 O O . TYR A 1 181 ? 12.579 13.337 15.009 1.00 30.62 159 TYR A O 1
ATOM 1273 N N . THR A 1 182 ? 10.534 13.137 15.946 1.00 29.49 160 THR A N 1
ATOM 1274 C CA . THR A 1 182 ? 10.495 11.674 15.756 1.00 30.77 160 THR A CA 1
ATOM 1275 C C . THR A 1 182 ? 10.242 11.342 14.291 1.00 33.94 160 THR A C 1
ATOM 1276 O O . THR A 1 182 ? 9.717 12.170 13.544 1.00 36.40 160 THR A O 1
ATOM 1280 N N . ASP A 1 183 ? 10.623 10.137 13.880 1.00 35.97 161 ASP A N 1
ATOM 1281 C CA . ASP A 1 183 ? 10.486 9.738 12.474 1.00 41.86 161 ASP A CA 1
ATOM 1282 C C . ASP A 1 183 ? 9.020 9.477 12.102 1.00 42.48 161 ASP A C 1
ATOM 1283 O O . ASP A 1 183 ? 8.691 9.277 10.925 1.00 43.15 161 ASP A O 1
ATOM 1288 N N . GLU A 1 184 ? 8.148 9.496 13.112 1.00 40.11 162 GLU A N 1
ATOM 1289 C CA . GLU A 1 184 ? 6.712 9.308 12.913 1.00 41.84 162 GLU A CA 1
ATOM 1290 C C . GLU A 1 184 ? 5.933 10.628 12.875 1.00 38.45 162 GLU A C 1
ATOM 1291 O O . GLU A 1 184 ? 4.694 10.614 12.873 1.00 38.37 162 GLU A O 1
ATOM 1297 N N . GLU A 1 185 ? 6.657 11.751 12.856 1.00 35.66 163 GLU A N 1
ATOM 1298 C CA . GLU A 1 185 ? 6.058 13.096 12.916 1.00 36.53 163 GLU A CA 1
ATOM 1299 C C . GLU A 1 185 ? 4.981 13.285 11.846 1.00 39.32 163 GLU A C 1
ATOM 1300 O O . GLU A 1 185 ? 3.908 13.839 12.126 1.00 37.21 163 GLU A O 1
ATOM 1306 N N . ASP A 1 186 ? 5.284 12.818 10.634 1.00 41.37 164 ASP A N 1
ATOM 1307 C CA . ASP A 1 186 ? 4.357 12.888 9.503 1.00 45.78 164 ASP A CA 1
ATOM 1308 C C . ASP A 1 186 ? 3.066 12.130 9.771 1.00 40.46 164 ASP A C 1
ATOM 1309 O O . ASP A 1 186 ? 1.982 12.660 9.534 1.00 42.37 164 ASP A O 1
ATOM 1314 N N . GLN A 1 187 ? 3.196 10.898 10.259 1.00 36.74 165 GLN A N 1
ATOM 1315 C CA . GLN A 1 187 ? 2.050 10.046 10.601 1.00 37.25 165 GLN A CA 1
ATOM 1316 C C . GLN A 1 187 ? 1.199 10.675 11.714 1.00 34.12 165 GLN A C 1
ATOM 1317 O O . GLN A 1 187 ? -0.036 10.682 11.635 1.00 29.85 165 GLN A O 1
ATOM 1323 N N . LEU A 1 188 ? 1.876 11.205 12.734 1.00 32.85 166 LEU A N 1
ATOM 1324 C CA . LEU A 1 188 ? 1.218 11.889 13.853 1.00 32.13 166 LEU A CA 1
ATOM 1325 C C . LEU A 1 188 ? 0.440 13.123 13.401 1.00 31.77 166 LEU A C 1
ATOM 1326 O O . LEU A 1 188 ? -0.682 13.344 13.846 1.00 30.54 166 LEU A O 1
ATOM 1331 N N . CYS A 1 189 ? 1.057 13.942 12.551 1.00 32.61 167 CYS A N 1
ATOM 1332 C CA . CYS A 1 189 ? 0.433 15.176 12.077 1.00 34.44 167 CYS A CA 1
ATOM 1333 C C . CYS A 1 189 ? -0.871 14.883 11.309 1.00 32.28 167 CYS A C 1
ATOM 1334 O O . CYS A 1 189 ? -1.899 15.524 11.546 1.00 30.33 167 CYS A O 1
ATOM 1337 N N . GLN A 1 190 ? -0.818 13.915 10.405 1.00 33.73 168 GLN A N 1
ATOM 1338 C CA . GLN A 1 190 ? -2.006 13.495 9.641 1.00 35.99 168 GLN A CA 1
ATOM 1339 C C . GLN A 1 190 ? -3.092 12.888 10.526 1.00 32.21 168 GLN A C 1
ATOM 1340 O O . GLN A 1 190 ? -4.270 13.205 10.366 1.00 31.68 168 GLN A O 1
ATOM 1346 N N . TYR A 1 191 ? -2.697 12.035 11.465 1.00 30.79 169 TYR A N 1
ATOM 1347 C CA . TYR A 1 191 ? -3.659 11.443 12.409 1.00 30.21 169 TYR A CA 1
ATOM 1348 C C . TYR A 1 191 ? -4.383 12.527 13.210 1.00 28.93 169 TYR A C 1
ATOM 1349 O O . TYR A 1 191 ? -5.626 12.563 13.257 1.00 28.14 169 TYR A O 1
ATOM 1358 N N . TRP A 1 192 ? -3.608 13.414 13.826 1.00 27.58 170 TRP A N 1
ATOM 1359 C CA . TRP A 1 192 ? -4.167 14.459 14.678 1.00 27.03 170 TRP A CA 1
ATOM 1360 C C . TRP A 1 192 ? -4.965 15.523 13.903 1.00 27.04 170 TRP A C 1
ATOM 1361 O O . TRP A 1 192 ? -5.979 16.024 14.398 1.00 28.48 170 TRP A O 1
ATOM 1372 N N . ASN A 1 193 ? -4.541 15.807 12.673 1.00 26.98 171 ASN A N 1
ATOM 1373 C CA . ASN A 1 193 ? -5.309 16.673 11.766 1.00 28.62 171 ASN A CA 1
ATOM 1374 C C . ASN A 1 193 ? -6.725 16.121 11.527 1.00 28.82 171 ASN A C 1
ATOM 1375 O O . ASN A 1 193 ? -7.715 16.863 11.581 1.00 28.84 171 ASN A O 1
ATOM 1380 N N . LYS A 1 194 ? -6.810 14.814 11.267 1.00 30.41 172 LYS A N 1
ATOM 1381 C CA . LYS A 1 194 ? -8.099 14.131 11.073 1.00 32.32 172 LYS A CA 1
ATOM 1382 C C . LYS A 1 194 ? -8.982 14.122 12.323 1.00 32.66 172 LYS A C 1
ATOM 1383 O O . LYS A 1 194 ? -10.213 14.115 12.216 1.00 32.91 172 LYS A O 1
ATOM 1389 N N . LYS A 1 195 ? -8.358 14.136 13.500 1.00 31.44 173 LYS A N 1
ATOM 1390 C CA . LYS A 1 195 ? -9.104 14.229 14.767 1.00 30.70 173 LYS A CA 1
ATOM 1391 C C . LYS A 1 195 ? -9.533 15.651 15.127 1.00 31.00 173 LYS A C 1
ATOM 1392 O O . LYS A 1 195 ? -10.160 15.859 16.175 1.00 32.91 173 LYS A O 1
ATOM 1398 N N . GLY A 1 196 ? -9.188 16.624 14.282 1.00 29.52 174 GLY A N 1
ATOM 1399 C CA . GLY A 1 196 ? -9.630 18.018 14.454 1.00 28.78 174 GLY A CA 1
ATOM 1400 C C . GLY A 1 196 ? -8.831 18.879 15.423 1.00 28.81 174 GLY A C 1
ATOM 1401 O O . GLY A 1 196 ? -9.283 19.962 15.809 1.00 30.23 174 GLY A O 1
ATOM 1402 N N . ILE A 1 197 ? -7.643 18.408 15.795 1.00 25.91 175 ILE A N 1
ATOM 1403 C CA . ILE A 1 197 ? -6.712 19.181 16.643 1.00 25.78 175 ILE A CA 1
ATOM 1404 C C . ILE A 1 197 ? -6.285 20.455 15.893 1.00 26.41 175 ILE A C 1
ATOM 1405 O O . ILE A 1 197 ? -5.970 20.401 14.694 1.00 28.64 175 ILE A O 1
ATOM 1410 N N . LEU A 1 198 ? -6.293 21.588 16.584 1.00 25.10 176 LEU A N 1
ATOM 1411 C CA . LEU A 1 198 ? -6.007 22.877 15.928 1.00 25.59 176 LEU A CA 1
ATOM 1412 C C . LEU A 1 198 ? -4.514 23.155 15.796 1.00 25.40 176 LEU A C 1
ATOM 1413 O O . LEU A 1 198 ? -4.050 23.802 14.847 1.00 25.69 176 LEU A O 1
ATOM 1418 N N . GLY A 1 199 ? -3.758 22.717 16.794 1.00 24.67 177 GLY A N 1
ATOM 1419 C CA . GLY A 1 199 ? -2.354 23.051 16.840 1.00 23.41 177 GLY A CA 1
ATOM 1420 C C . GLY A 1 199 ? -1.630 22.233 17.880 1.00 23.30 177 GLY A C 1
ATOM 1421 O O . GLY A 1 199 ? -2.267 21.560 18.686 1.00 24.26 177 GLY A O 1
ATOM 1422 N N . ALA A 1 200 ? -0.303 22.274 17.822 1.00 22.31 178 ALA A N 1
ATOM 1423 C CA . ALA A 1 200 ? 0.544 21.514 18.729 1.00 24.32 178 ALA A CA 1
ATOM 1424 C C . ALA A 1 200 ? 1.523 22.451 19.448 1.00 23.92 178 ALA A C 1
ATOM 1425 O O . ALA A 1 200 ? 2.027 23.415 18.855 1.00 23.62 178 ALA A O 1
ATOM 1427 N N . ASP A 1 201 ? 1.768 22.160 20.724 1.00 22.72 179 ASP A N 1
ATOM 1428 C CA . ASP A 1 201 ? 2.859 22.773 21.500 1.00 22.86 179 ASP A CA 1
ATOM 1429 C C . ASP A 1 201 ? 3.500 21.747 22.437 1.00 22.73 179 ASP A C 1
ATOM 1430 O O . ASP A 1 201 ? 3.221 20.547 22.331 1.00 20.86 179 ASP A O 1
ATOM 1443 N N . GLU A 1 203 ? 3.737 22.269 26.047 1.00 21.76 181 GLU A N 1
ATOM 1444 C CA . GLU A 1 203 ? 3.560 22.638 27.459 1.00 24.19 181 GLU A CA 1
ATOM 1445 C C . GLU A 1 203 ? 2.118 22.780 27.947 1.00 21.90 181 GLU A C 1
ATOM 1446 O O . GLU A 1 203 ? 1.881 22.725 29.155 1.00 21.00 181 GLU A O 1
ATOM 1452 N N . THR A 1 204 ? 1.172 23.064 27.049 1.00 20.85 182 THR A N 1
ATOM 1453 C CA . THR A 1 204 ? -0.189 23.448 27.491 1.00 21.96 182 THR A CA 1
ATOM 1454 C C . THR A 1 204 ? -0.829 22.393 28.383 1.00 21.59 182 THR A C 1
ATOM 1455 O O . THR A 1 204 ? -1.335 22.719 29.452 1.00 22.47 182 THR A O 1
ATOM 1459 N N . SER A 1 205 ? -0.767 21.123 27.969 1.00 21.25 183 SER A N 1
ATOM 1460 C CA . SER A 1 205 ? -1.405 20.057 28.751 1.00 22.35 183 SER A CA 1
ATOM 1461 C C . SER A 1 205 ? -0.806 19.917 30.146 1.00 22.41 183 SER A C 1
ATOM 1462 O O . SER A 1 205 ? -1.512 19.558 31.081 1.00 22.06 183 SER A O 1
ATOM 1465 N N . ALA A 1 206 ? 0.490 20.206 30.293 1.00 21.33 184 ALA A N 1
ATOM 1466 C CA . ALA A 1 206 ? 1.129 20.097 31.610 1.00 22.99 184 ALA A CA 1
ATOM 1467 C C . ALA A 1 206 ? 0.635 21.228 32.522 1.00 21.82 184 ALA A C 1
ATOM 1468 O O . ALA A 1 206 ? 0.353 21.010 33.709 1.00 21.11 184 ALA A O 1
ATOM 1470 N N . LEU A 1 207 ? 0.542 22.446 31.983 1.00 20.84 185 LEU A N 1
ATOM 1471 C CA . LEU A 1 207 ? -0.024 23.555 32.752 1.00 22.16 185 LEU A CA 1
ATOM 1472 C C . LEU A 1 207 ? -1.448 23.217 33.190 1.00 21.91 185 LEU A C 1
ATOM 1473 O O . LEU A 1 207 ? -1.827 23.392 34.362 1.00 21.28 185 LEU A O 1
ATOM 1478 N N . PHE A 1 208 ? -2.249 22.745 32.246 1.00 22.24 186 PHE A N 1
ATOM 1479 C CA . PHE A 1 208 ? -3.655 22.461 32.541 1.00 22.64 186 PHE A CA 1
ATOM 1480 C C . PHE A 1 208 ? -3.807 21.351 33.587 1.00 21.77 186 PHE A C 1
ATOM 1481 O O . PHE A 1 208 ? -4.669 21.439 34.468 1.00 21.61 186 PHE A O 1
ATOM 1489 N N . THR A 1 209 ? -2.977 20.317 33.499 1.00 21.08 187 THR A N 1
ATOM 1490 C CA . THR A 1 209 ? -3.150 19.159 34.385 1.00 21.40 187 THR A CA 1
ATOM 1491 C C . THR A 1 209 ? -2.605 19.472 35.764 1.00 22.86 187 THR A C 1
ATOM 1492 O O . THR A 1 209 ? -3.337 19.366 36.755 1.00 23.73 187 THR A O 1
ATOM 1496 N N . VAL A 1 210 ? -1.328 19.854 35.831 1.00 23.08 188 VAL A N 1
ATOM 1497 C CA . VAL A 1 210 ? -0.682 20.135 37.132 1.00 23.32 188 VAL A CA 1
ATOM 1498 C C . VAL A 1 210 ? -1.304 21.366 37.823 1.00 22.80 188 VAL A C 1
ATOM 1499 O O . VAL A 1 210 ? -1.575 21.354 39.041 1.00 23.23 188 VAL A O 1
ATOM 1503 N N . GLY A 1 211 ? -1.516 22.435 37.053 1.00 22.91 189 GLY A N 1
ATOM 1504 C CA . GLY A 1 211 ? -2.173 23.625 37.565 1.00 23.55 189 GLY A CA 1
ATOM 1505 C C . GLY A 1 211 ? -3.542 23.317 38.163 1.00 23.80 189 GLY A C 1
ATOM 1506 O O . GLY A 1 211 ? -3.854 23.770 39.256 1.00 24.03 189 GLY A O 1
ATOM 1507 N N . ARG A 1 212 ? -4.370 22.546 37.455 1.00 22.74 190 ARG A N 1
ATOM 1508 C CA . ARG A 1 212 ? -5.721 22.280 37.975 1.00 23.67 190 ARG A CA 1
ATOM 1509 C C . ARG A 1 212 ? -5.621 21.475 39.258 1.00 24.51 190 ARG A C 1
ATOM 1510 O O . ARG A 1 212 ? -6.366 21.735 40.240 1.00 25.07 190 ARG A O 1
ATOM 1518 N N . LEU A 1 213 ? -4.702 20.507 39.271 1.00 24.10 191 LEU A N 1
ATOM 1519 C CA . LEU A 1 213 ? -4.508 19.684 40.479 1.00 24.34 191 LEU A CA 1
ATOM 1520 C C . LEU A 1 213 ? -4.012 20.491 41.693 1.00 26.58 191 LEU A C 1
ATOM 1521 O O . LEU A 1 213 ? -4.286 20.120 42.850 1.00 26.10 191 LEU A O 1
ATOM 1526 N N . ARG A 1 214 ? -3.284 21.572 41.433 1.00 25.81 192 ARG A N 1
ATOM 1527 C CA . ARG A 1 214 ? -2.833 22.480 42.491 1.00 27.20 192 ARG A CA 1
ATOM 1528 C C . ARG A 1 214 ? -3.847 23.592 42.785 1.00 29.60 192 ARG A C 1
ATOM 1529 O O . ARG A 1 214 ? -3.535 24.548 43.503 1.00 31.85 192 ARG A O 1
ATOM 1537 N N . GLY A 1 215 ? -5.043 23.490 42.203 1.00 29.35 193 GLY A N 1
ATOM 1538 C CA . GLY A 1 215 ? -6.116 24.441 42.466 1.00 29.71 193 GLY A CA 1
ATOM 1539 C C . GLY A 1 215 ? -6.021 25.784 41.746 1.00 30.62 193 GLY A C 1
ATOM 1540 O O . GLY A 1 215 ? -6.676 26.754 42.150 1.00 32.60 193 GLY A O 1
ATOM 1541 N N . LEU A 1 216 ? -5.213 25.849 40.688 1.00 27.46 194 LEU A N 1
ATOM 1542 C CA . LEU A 1 216 ? -5.064 27.085 39.903 1.00 27.48 194 LEU A CA 1
ATOM 1543 C C . LEU A 1 216 ? -6.117 27.203 38.810 1.00 27.92 194 LEU A C 1
ATOM 1544 O O . LEU A 1 216 ? -6.563 26.196 38.265 1.00 28.36 194 LEU A O 1
ATOM 1549 N N . GLN A 1 217 ? -6.515 28.437 38.510 1.00 27.77 195 GLN A N 1
ATOM 1550 C CA . GLN A 1 217 ? -7.276 28.745 37.299 1.00 29.93 195 GLN A CA 1
ATOM 1551 C C . GLN A 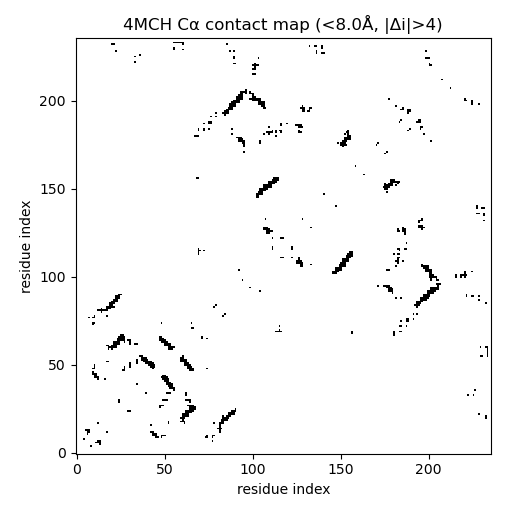1 217 ? -6.244 28.847 36.186 1.00 27.57 195 GLN A C 1
ATOM 1552 O O . GLN A 1 217 ? -5.237 29.530 36.361 1.00 28.71 195 GLN A O 1
ATOM 1558 N N . VAL A 1 218 ? -6.493 28.186 35.058 1.00 25.79 196 VAL A N 1
ATOM 1559 C CA . VAL A 1 218 ? -5.486 28.049 33.999 1.00 24.65 196 VAL A CA 1
ATOM 1560 C C . VAL A 1 218 ? -6.083 28.292 32.613 1.00 23.12 196 VAL A C 1
ATOM 1561 O O . VAL A 1 218 ? -7.248 27.968 32.355 1.00 23.48 196 VAL A O 1
ATOM 1565 N N . ALA A 1 219 ? -5.274 28.859 31.724 1.00 23.40 197 ALA A N 1
ATOM 1566 C CA . ALA A 1 219 ? -5.656 29.009 30.320 1.00 23.04 197 ALA A CA 1
ATOM 1567 C C . ALA A 1 219 ? -4.409 29.100 29.449 1.00 22.44 197 ALA A C 1
ATOM 1568 O O . ALA A 1 219 ? -3.284 29.262 29.941 1.00 22.38 197 ALA A O 1
ATOM 1570 N N . SER A 1 220 ? -4.605 28.979 28.147 1.00 24.17 198 SER A N 1
ATOM 1571 C CA . SER A 1 220 ? -3.479 29.012 27.231 1.00 23.44 198 SER A CA 1
ATOM 1572 C C . SER A 1 220 ? -3.865 29.647 25.892 1.00 22.87 198 SER A C 1
ATOM 1573 O O . SER A 1 220 ? -4.789 29.199 25.210 1.00 23.59 198 SER A O 1
ATOM 1576 N N . ILE A 1 221 ? -3.135 30.698 25.537 1.00 22.07 199 ILE A N 1
ATOM 1577 C CA . ILE A 1 221 ? -3.369 31.440 24.295 1.00 23.32 199 ILE A CA 1
ATOM 1578 C C . ILE A 1 221 ? -2.108 31.303 23.452 1.00 24.39 199 ILE A C 1
ATOM 1579 O O . ILE A 1 221 ? -1.020 31.731 23.863 1.00 23.85 199 ILE A O 1
ATOM 1584 N N . LEU A 1 222 ? -2.246 30.693 22.274 1.00 22.98 200 LEU A N 1
ATOM 1585 C CA . LEU A 1 222 ? -1.084 30.337 21.462 1.00 23.11 200 LEU A CA 1
ATOM 1586 C C . LEU A 1 222 ? -1.059 31.084 20.133 1.00 25.07 200 LEU A C 1
ATOM 1587 O O . LEU A 1 222 ? -2.040 31.111 19.404 1.00 26.14 200 LEU A O 1
ATOM 1592 N N . ASN A 1 223 ? 0.080 31.709 19.869 1.00 25.18 201 ASN A N 1
ATOM 1593 C CA . ASN A 1 223 ? 0.385 32.338 18.597 1.00 24.93 201 ASN A CA 1
ATOM 1594 C C . ASN A 1 223 ? 0.807 31.268 17.590 1.00 25.12 201 ASN A C 1
ATOM 1595 O O . ASN A 1 223 ? 1.754 30.503 17.842 1.00 24.59 201 ASN A O 1
ATOM 1600 N N . ASN A 1 224 ? 0.116 31.197 16.450 1.00 24.56 202 ASN A N 1
ATOM 1601 C CA . ASN A 1 224 ? 0.523 30.240 15.433 1.00 24.79 202 ASN A CA 1
ATOM 1602 C C . ASN A 1 224 ? 1.806 30.658 14.717 1.00 26.23 202 ASN A C 1
ATOM 1603 O O . ASN A 1 224 ? 1.856 31.718 14.115 1.00 27.24 202 ASN A O 1
ATOM 1608 N N . VAL A 1 225 ? 2.819 29.798 14.762 1.00 25.50 203 VAL A N 1
ATOM 1609 C CA . VAL A 1 225 ? 4.142 30.116 14.212 1.00 25.38 203 VAL A CA 1
ATOM 1610 C C . VAL A 1 225 ? 4.615 29.101 13.152 1.00 26.94 203 VAL A C 1
ATOM 1611 O O . VAL A 1 225 ? 5.718 29.223 12.624 1.00 28.32 203 VAL A O 1
ATOM 1615 N N . VAL A 1 226 ? 3.770 28.123 12.832 1.00 27.71 204 VAL A N 1
ATOM 1616 C CA . VAL A 1 226 ? 4.059 27.177 11.738 1.00 29.12 204 VAL A CA 1
ATOM 1617 C C . VAL A 1 226 ? 2.779 26.881 10.978 1.00 30.31 204 VAL A C 1
ATOM 1618 O O . VAL A 1 226 ? 1.752 26.552 11.579 1.00 30.34 204 VAL A O 1
ATOM 1622 N N . LEU A 1 227 ? 2.827 27.014 9.652 1.00 30.27 205 LEU A N 1
ATOM 1623 C CA . LEU A 1 227 ? 1.717 26.534 8.831 1.00 32.98 205 LEU A CA 1
ATOM 1624 C C . LEU A 1 227 ? 1.633 25.003 8.830 1.00 33.84 205 LEU A C 1
ATOM 1625 O O . LEU A 1 227 ? 2.659 24.310 8.948 1.00 33.08 205 LEU A O 1
ATOM 1630 N N . TYR A 1 228 ? 0.410 24.487 8.705 1.00 33.42 206 TYR A N 1
ATOM 1631 C CA . TYR A 1 228 ? 0.181 23.044 8.616 1.00 35.20 206 TYR A CA 1
ATOM 1632 C C . TYR A 1 228 ? 0.877 22.539 7.348 1.00 40.84 206 TYR A C 1
ATOM 1633 O O . TYR A 1 228 ? 1.600 21.539 7.386 1.00 42.57 206 TYR A O 1
ATOM 1642 N N . GLN A 1 229 ? 0.641 23.254 6.247 1.00 45.75 207 GLN A N 1
ATOM 1643 C CA . GLN A 1 229 ? 1.537 23.302 5.079 1.00 58.43 207 GLN A CA 1
ATOM 1644 C C . GLN A 1 229 ? 0.967 24.184 3.972 1.00 62.65 207 GLN A C 1
ATOM 1645 O O . GLN A 1 229 ? 1.355 25.344 3.838 1.00 65.29 207 GLN A O 1
ATOM 1651 N N . GLU A 1 234 ? 9.705 30.530 0.041 1.00 67.36 212 GLU A N 1
ATOM 1652 C CA . GLU A 1 234 ? 9.202 31.901 0.121 1.00 67.56 212 GLU A CA 1
ATOM 1653 C C . GLU A 1 234 ? 10.330 32.930 0.062 1.00 64.24 212 GLU A C 1
ATOM 1654 O O . GLU A 1 234 ? 11.421 32.697 0.582 1.00 63.67 212 GLU A O 1
ATOM 1660 N N . GLY A 1 235 ? 10.050 34.070 -0.567 1.00 62.67 213 GLY A N 1
ATOM 1661 C CA . GLY A 1 235 ? 11.038 35.135 -0.736 1.00 60.98 213 GLY A CA 1
ATOM 1662 C C . GLY A 1 235 ? 11.274 35.949 0.521 1.00 57.52 213 GLY A C 1
ATOM 1663 O O . GLY A 1 235 ? 10.571 35.782 1.521 1.00 55.84 213 GLY A O 1
ATOM 1664 N N . VAL A 1 236 ? 12.267 36.835 0.461 1.00 56.34 214 VAL A N 1
ATOM 1665 C CA . VAL A 1 236 ? 12.642 37.696 1.590 1.00 55.43 214 VAL A CA 1
ATOM 1666 C C . VAL A 1 236 ? 11.470 38.570 2.043 1.00 50.72 214 VAL A C 1
ATOM 1667 O O . VAL A 1 236 ? 11.293 38.821 3.236 1.00 48.22 214 VAL A O 1
ATOM 1671 N N . ASN A 1 237 ? 10.670 39.019 1.084 1.00 49.10 215 ASN A N 1
ATOM 1672 C CA . ASN A 1 237 ? 9.512 39.848 1.375 1.00 48.18 215 ASN A CA 1
ATOM 1673 C C . ASN A 1 237 ? 8.456 39.136 2.240 1.00 44.02 215 ASN A C 1
ATOM 1674 O O . ASN A 1 237 ? 8.026 39.664 3.267 1.00 40.16 215 ASN A O 1
ATOM 1679 N N . GLN A 1 238 ? 8.062 37.934 1.819 1.00 42.96 216 GLN A N 1
ATOM 1680 C CA . GLN A 1 238 ? 7.132 37.097 2.572 1.00 43.43 216 GLN A CA 1
ATOM 1681 C C . GLN A 1 238 ? 7.677 36.749 3.953 1.00 41.05 216 GLN A C 1
ATOM 1682 O O . GLN A 1 238 ? 6.923 36.746 4.923 1.00 39.15 216 GLN A O 1
ATOM 1688 N N . TYR A 1 239 ? 8.979 36.455 4.023 1.00 40.61 217 TYR A N 1
ATOM 1689 C CA . TYR A 1 239 ? 9.669 36.173 5.284 1.00 40.64 217 TYR A CA 1
ATOM 1690 C C . TYR A 1 239 ? 9.487 37.320 6.277 1.00 37.49 217 TYR A C 1
ATOM 1691 O O . TYR A 1 239 ? 9.163 37.090 7.441 1.00 37.11 217 TYR A O 1
ATOM 1700 N N . VAL A 1 240 ? 9.686 38.551 5.805 1.00 35.45 218 VAL A N 1
ATOM 1701 C CA . VAL A 1 240 ? 9.514 39.737 6.650 1.00 34.01 218 VAL A CA 1
ATOM 1702 C C . VAL A 1 240 ? 8.042 39.934 7.035 1.00 30.78 218 VAL A C 1
ATOM 1703 O O . VAL A 1 240 ? 7.740 40.177 8.207 1.00 30.36 218 VAL A O 1
ATOM 1707 N N . ASN A 1 241 ? 7.137 39.835 6.058 1.00 29.86 219 ASN A N 1
ATOM 1708 C CA . ASN A 1 241 ? 5.698 39.898 6.326 1.00 29.59 219 ASN A CA 1
ATOM 1709 C C . ASN A 1 241 ? 5.286 38.847 7.385 1.00 28.85 219 ASN A C 1
ATOM 1710 O O . ASN A 1 241 ? 4.497 39.130 8.278 1.00 27.81 219 ASN A O 1
ATOM 1715 N N . ASP A 1 242 ? 5.808 37.629 7.265 1.00 29.08 220 ASP A N 1
ATOM 1716 C CA . ASP A 1 242 ? 5.446 36.554 8.204 1.00 28.72 220 ASP A CA 1
ATOM 1717 C C . ASP A 1 242 ? 5.937 36.857 9.605 1.00 29.41 220 ASP A C 1
ATOM 1718 O O . ASP A 1 242 ? 5.199 36.667 10.582 1.00 28.63 220 ASP A O 1
ATOM 1723 N N . ASN A 1 243 ? 7.170 37.350 9.708 1.00 31.10 221 ASN A N 1
ATOM 1724 C CA . ASN A 1 243 ? 7.731 37.732 11.004 1.00 31.81 221 ASN A CA 1
ATOM 1725 C C . ASN A 1 243 ? 6.890 38.802 11.713 1.00 31.30 221 ASN A C 1
ATOM 1726 O O . ASN A 1 243 ? 6.596 38.689 12.913 1.00 29.24 221 ASN A O 1
ATOM 1731 N N . LYS A 1 244 ? 6.471 39.818 10.955 1.00 30.77 222 LYS A N 1
ATOM 1732 C CA . LYS A 1 244 ? 5.576 40.859 11.466 1.00 30.26 222 LYS A CA 1
ATOM 1733 C C . LYS A 1 244 ? 4.231 40.291 11.948 1.00 29.43 222 LYS A C 1
ATOM 1734 O O . LYS A 1 244 ? 3.746 40.655 13.032 1.00 30.91 222 LYS A O 1
ATOM 1740 N N . ALA A 1 245 ? 3.636 39.40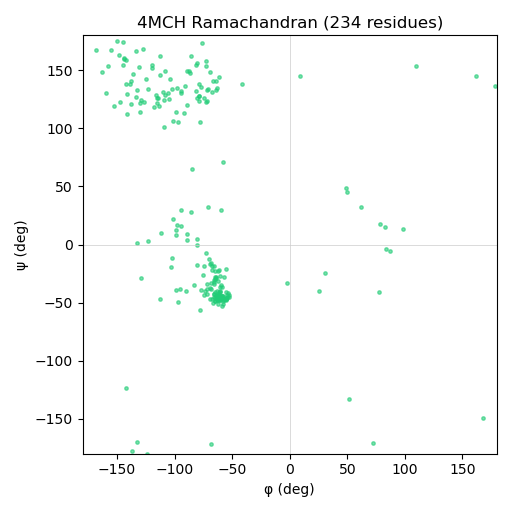5 11.152 1.00 29.02 223 ALA A N 1
ATOM 1741 C CA . ALA A 1 245 ? 2.375 38.761 11.510 1.00 28.42 223 ALA A CA 1
ATOM 1742 C C . ALA A 1 245 ? 2.521 38.012 12.842 1.00 27.75 223 ALA A C 1
ATOM 1743 O O . ALA A 1 245 ? 1.688 38.171 13.726 1.00 28.05 223 ALA A O 1
ATOM 1761 N N . ASN A 1 248 ? 2.818 40.459 15.674 1.00 31.70 226 ASN A N 1
ATOM 1762 C CA . ASN A 1 248 ? 1.484 41.006 15.955 1.00 32.40 226 ASN A CA 1
ATOM 1763 C C . ASN A 1 248 ? 0.601 40.033 16.750 1.00 30.19 226 ASN A C 1
ATOM 1764 O O . ASN A 1 248 ? -0.130 40.437 17.662 1.00 29.28 226 ASN A O 1
ATOM 1769 N N . GLY A 1 249 ? 0.675 38.757 16.386 1.00 29.05 227 GLY A N 1
ATOM 1770 C CA . GLY A 1 249 ? -0.032 37.698 17.084 1.00 28.19 227 GLY A CA 1
ATOM 1771 C C . GLY A 1 249 ? 0.444 37.549 18.522 1.00 26.53 227 GLY A C 1
ATOM 1772 O O . GLY A 1 249 ? -0.374 37.435 19.429 1.00 28.03 227 GLY A O 1
ATOM 1773 N N . GLU A 1 250 ? 1.759 37.580 18.733 1.00 26.24 228 GLU A N 1
ATOM 1774 C CA . GLU A 1 250 ? 2.307 37.517 20.096 1.00 28.01 228 GLU A CA 1
ATOM 1775 C C . GLU A 1 250 ? 1.777 38.674 20.935 1.00 28.51 228 GLU A C 1
ATOM 1776 O O . GLU A 1 250 ? 1.380 38.492 22.094 1.00 28.07 228 GLU A O 1
ATOM 1782 N N . ARG A 1 251 ? 1.778 39.863 20.342 1.00 28.31 229 ARG A N 1
ATOM 1783 C CA . ARG A 1 251 ? 1.354 41.057 21.052 1.00 28.21 229 ARG A CA 1
ATOM 1784 C C . ARG A 1 251 ? -0.110 40.912 21.425 1.00 28.36 229 ARG A C 1
ATOM 1785 O O . ARG A 1 251 ? -0.496 41.209 22.555 1.00 29.30 229 ARG A O 1
ATOM 1793 N N . LEU A 1 252 ? -0.925 40.447 20.470 1.00 28.82 230 LEU A N 1
ATOM 1794 C CA . LEU A 1 252 ? -2.351 40.232 20.724 1.00 28.97 230 LEU A CA 1
ATOM 1795 C C . LEU A 1 252 ? -2.572 39.226 21.850 1.00 27.39 230 LEU A C 1
ATOM 1796 O O . LEU A 1 252 ? -3.424 39.443 22.728 1.00 27.47 230 LEU A O 1
ATOM 1801 N N . ALA A 1 253 ? -1.814 38.131 21.824 1.00 26.11 231 ALA A N 1
ATOM 1802 C CA . ALA A 1 253 ? -1.930 37.093 22.865 1.00 25.47 231 ALA A CA 1
ATOM 1803 C C . ALA A 1 253 ? -1.613 37.667 24.243 1.00 25.56 231 ALA A C 1
ATOM 1804 O O . ALA A 1 253 ? -2.325 37.401 25.229 1.00 26.04 231 ALA A O 1
ATOM 1806 N N . ALA A 1 254 ? -0.537 38.443 24.315 1.00 26.29 232 ALA A N 1
ATOM 1807 C CA . ALA A 1 254 ? -0.113 39.039 25.587 1.00 26.25 232 ALA A CA 1
ATOM 1808 C C . ALA A 1 254 ? -1.183 40.008 26.109 1.00 26.71 232 ALA A C 1
ATOM 1809 O O . ALA A 1 254 ? -1.584 39.945 27.283 1.00 24.38 232 ALA A O 1
ATOM 1811 N N . ILE A 1 255 ? -1.667 40.878 25.225 1.00 26.91 233 ILE A N 1
ATOM 1812 C CA . ILE A 1 255 ? -2.728 41.830 25.571 1.00 28.10 233 ILE A CA 1
ATOM 1813 C C . ILE A 1 255 ? -3.991 41.120 26.064 1.00 30.35 233 ILE A C 1
ATOM 1814 O O . ILE A 1 255 ? -4.566 41.524 27.075 1.00 31.59 233 ILE A O 1
ATOM 1819 N N . THR A 1 256 ? -4.393 40.046 25.373 1.00 29.32 234 THR A N 1
ATOM 1820 C CA . THR A 1 256 ? -5.578 39.272 25.762 1.00 28.64 234 THR A CA 1
ATOM 1821 C C . THR A 1 256 ? -5.398 38.730 27.192 1.00 27.10 234 THR A C 1
ATOM 1822 O O . THR A 1 256 ? -6.296 38.855 28.029 1.00 27.34 234 THR A O 1
ATOM 1826 N N . ALA A 1 257 ? -4.224 38.162 27.470 1.00 26.46 235 ALA A N 1
ATOM 1827 C CA . ALA A 1 257 ? -3.923 37.613 28.801 1.00 26.44 235 ALA A CA 1
ATOM 1828 C C . ALA A 1 257 ? -3.958 38.711 29.868 1.00 27.36 235 ALA A C 1
ATOM 1829 O O . ALA A 1 257 ? -4.519 38.512 30.950 1.00 28.23 235 ALA A O 1
ATOM 1831 N N . LEU A 1 258 ? -3.353 39.858 29.551 1.00 27.99 236 LEU A N 1
ATOM 1832 C CA . LEU A 1 258 ? -3.288 40.980 30.487 1.00 30.12 236 LEU A CA 1
ATOM 1833 C C . LEU A 1 258 ? -4.691 41.525 30.780 1.00 31.05 236 LEU A C 1
ATOM 1834 O O . LEU A 1 258 ? -5.053 41.745 31.948 1.00 31.05 236 LEU A O 1
ATOM 1839 N N . GLU A 1 259 ? -5.486 41.706 29.726 1.00 32.16 237 GLU A N 1
ATOM 1840 C CA . GLU A 1 259 ? -6.872 42.170 29.868 1.00 36.14 237 GLU A CA 1
ATOM 1841 C C . GLU A 1 259 ? -7.719 41.207 30.704 1.00 36.01 237 GLU A C 1
ATOM 1842 O O . GLU A 1 259 ? -8.530 41.633 31.530 1.00 37.54 237 GLU A O 1
ATOM 1848 N N . THR A 1 260 ? -7.513 39.911 30.489 1.00 32.25 238 THR A N 1
ATOM 1849 C CA . THR A 1 260 ? -8.206 38.865 31.234 1.00 32.58 238 THR A CA 1
ATOM 1850 C C . THR A 1 260 ? -7.824 38.887 32.718 1.00 33.48 238 THR A C 1
ATOM 1851 O O . THR A 1 260 ? -8.699 38.876 33.591 1.00 33.99 238 THR A O 1
ATOM 1855 N N . LEU A 1 261 ? -6.526 38.940 33.005 1.00 32.20 239 LEU A N 1
ATOM 1856 C CA . LEU A 1 261 ? -6.074 38.877 34.401 1.00 32.55 239 LEU A CA 1
ATOM 1857 C C . LEU A 1 261 ? -6.360 40.133 35.227 1.00 36.77 239 LEU A C 1
ATOM 1858 O O . LEU A 1 261 ? -6.623 40.043 36.428 1.00 35.88 239 LEU A O 1
ATOM 1863 N N . CYS A 1 262 ? -6.310 41.302 34.601 1.00 39.22 240 CYS A N 1
ATOM 1864 C CA . CYS A 1 262 ? -6.582 42.538 35.343 1.00 42.91 240 CYS A CA 1
ATOM 1865 C C . CYS A 1 262 ? -8.059 42.654 35.743 1.00 47.28 240 CYS A C 1
ATOM 1866 O O . CYS A 1 262 ? -8.413 43.487 36.576 1.00 53.12 240 CYS A O 1
ATOM 1869 N N . LYS A 1 263 ? -8.900 41.804 35.158 1.00 50.21 241 LYS A N 1
ATOM 1870 C CA . LYS A 1 263 ? -10.342 41.779 35.431 1.00 57.13 241 LYS A CA 1
ATOM 1871 C C . LYS A 1 263 ? -10.753 40.699 36.440 1.00 61.42 241 LYS A C 1
ATOM 1872 O O . LYS A 1 263 ? -11.936 40.358 36.534 1.00 63.79 241 LYS A O 1
ATOM 1878 N N . GLN A 1 264 ? -9.791 40.163 37.189 1.00 62.63 242 GLN A N 1
ATOM 1879 C CA . GLN A 1 264 ? -10.069 39.060 38.118 1.00 64.98 242 GLN A CA 1
ATOM 1880 C C . GLN A 1 264 ? -10.272 39.539 39.555 1.00 68.10 242 GLN A C 1
ATOM 1881 O O . GLN A 1 264 ? -9.493 40.341 40.071 1.00 68.99 242 GLN A O 1
#

Organism: Aliivibrio fischeri (strain ATCC 700601 / ES114) (NCBI:txid312309)